Protein AF-A0A5J4KAX6-F1 (afdb_monomer)

Organism: NCBI:txid2045279

Sequence (254 aa):
MPETVTIKQMFLDPSRCIGCRSCVAACRECDTHRGESMIYIDYIERANTVASSPTVCMHCEDPLAPCAQVCPAQAILVSPDGVVHQADETRCIYCRNCGYACPFGVPKFDIRGHYMRKCNLCYDRTSQGKGPMCATVCPTQAIFYGTYEEWLAAGRGAQGAKPVNLFYFGSQRVRTRNYVVLTGDDEALDLLALLDEASLGLGQEAPAATASRNAADWVDARTAGIPERAAPAQPWMPREPAPAPVPASPAGPA

Solvent-accessible surface area (backbone atoms only — not comparable to full-atom values): 15019 Å² total; per-residue (Å²): 127,82,79,80,63,75,64,66,33,44,38,35,28,40,92,48,30,80,70,80,54,50,32,35,56,36,29,13,72,33,81,94,40,73,69,42,54,45,44,49,73,47,71,48,60,70,94,83,38,86,51,17,34,78,49,59,58,44,32,42,61,52,99,46,31,51,36,34,71,57,31,91,62,59,22,33,47,67,46,97,84,51,50,38,42,36,41,36,74,92,43,34,79,54,76,57,48,31,35,76,50,28,92,78,59,48,46,41,79,36,79,89,78,50,25,46,42,36,38,36,70,45,48,88,36,23,69,71,71,39,74,34,51,34,37,76,53,32,89,69,53,20,34,38,70,39,49,72,66,56,43,47,73,70,57,56,53,55,92,48,35,34,76,27,36,38,35,31,64,70,94,44,73,40,40,34,59,27,26,44,41,42,81,51,90,66,77,52,51,46,55,54,61,50,49,63,69,65,61,72,64,70,90,44,84,70,74,74,67,71,91,53,74,57,54,89,76,59,64,56,76,90,73,56,75,63,81,82,73,83,72,72,91,63,77,90,71,82,78,78,78,76,79,75,81,76,79,78,77,78,80,74,88,131

InterPro domains:
  IPR017896 4Fe-4S ferredoxin-type, iron-sulphur binding domain [PF12797] (10-27)
  IPR017896 4Fe-4S ferredoxin-type, iron-sulphur binding domain [PF13247] (53-146)
  IPR017896 4Fe-4S ferredoxin-type, iron-sulphur binding domain [PS51379] (8-38)
  IPR017896 4Fe-4S ferredoxin-type, iron-sulphur binding domain [PS51379] (48-81)
  IPR017896 4Fe-4S ferredoxin-type, iron-sulphur binding domain [PS51379] (83-112)
  IPR017900 4Fe-4S ferredoxin, iron-sulphur binding, conserved site [PS00198] (92-103)
  IPR050954 Electron transfer iron-sulfur cluster-binding protein [PTHR43177] (9-150)

Secondary structure (DSSP, 8-state):
--------EEEE-GGG-----HHHHHHHTSTTTTT--S-EEEE--TTT---EEEE----B-SSS-HHHHT-TT--EEE-TTS-EEEEPTTT-----HHHHH-TT---EEETTTTEEE---TTHHHHTTTPPPHHHHT-TT-SEEEE-HHHHHHTTTTGGGEEEEEEEEETTEEEEEEEEEEEESS-SSEEHHHHHHHTT-STTS-----GGGTTGGGPPPTTTS--------SSPPPPPPPPPPPPPPPPPPP-

Radius of gyration: 22.44 Å; Cα contacts (8 Å, |Δi|>4): 394; chains: 1; bounding box: 58×53×73 Å

pLDDT: mean 82.65, std 14.34, range [40.16, 97.81]

Nearest PDB structures (foldseek):
  1kqf-assembly1_B  TM=7.366E-01  e=5.836E-13  Escherichia coli
  2ivf-assembly1_B  TM=6.904E-01  e=4.159E-09  Aromatoleum aromaticum EbN1
  5ch7-assembly2_D  TM=7.100E-01  e=9.627E-08  Azospira oryzae PS
  1r27-assembly1_B  TM=8.322E-01  e=1.132E-06  Escherichia coli
  3egw-assembly1_B  TM=8.287E-01  e=1.280E-06  Escherichia coli K-12

Mean predicted aligned error: 12.75 Å

Foldseek 3Di:
DPPQQQQWAKEAEQVLDQQPCQLQVQQLVQPVNVNHGQKDKDQPPVVVDSTITIAADLLWVPPHQQLQVQQPQSQFDADPSSFTAFGNLVRFQLPCSSCVRHPSNRWDQPPPSSGIGHDRQSCVASSVVHHRRSQVRRPSNSIHTDHPVVCVVVVVPPQQWDWEQWEDPDPDIIGGRYTYIDRHDDNYHYPVVVCVVVPPPPVPPPPPDPVCPPVVVDDDPVGPPPPDDPDPPDDDDDDDPDPDPDPDDPDDDD

Structure (mmCIF, N/CA/C/O backbone):
data_AF-A0A5J4KAX6-F1
#
_entry.id   AF-A0A5J4KAX6-F1
#
loop_
_atom_site.group_PDB
_atom_site.id
_atom_site.type_symbol
_atom_site.label_atom_id
_atom_site.label_alt_id
_atom_site.label_comp_id
_atom_site.label_asym_id
_atom_site.label_entity_id
_atom_site.label_seq_id
_atom_site.pdbx_PDB_ins_code
_atom_site.Cartn_x
_atom_site.Cartn_y
_atom_site.Cartn_z
_atom_site.occupancy
_atom_site.B_iso_or_equiv
_atom_site.auth_seq_id
_atom_site.auth_comp_id
_atom_site.auth_asym_id
_atom_site.auth_atom_id
_atom_site.pdbx_PDB_model_num
ATOM 1 N N . MET A 1 1 ? -19.861 13.047 -22.860 1.00 40.16 1 MET A N 1
ATOM 2 C CA . MET A 1 1 ? -18.509 12.779 -22.325 1.00 40.16 1 MET A CA 1
ATOM 3 C C . MET A 1 1 ? -18.680 11.683 -21.293 1.00 40.16 1 MET A C 1
ATOM 5 O O . MET A 1 1 ? -19.579 11.856 -20.478 1.00 40.16 1 MET A O 1
ATOM 9 N N . PRO A 1 2 ? -17.974 10.545 -21.368 1.00 47.00 2 PRO A N 1
ATOM 10 C CA . PRO A 1 2 ? -18.102 9.535 -20.323 1.00 47.00 2 PRO A CA 1
ATOM 11 C C . PRO A 1 2 ? -17.673 10.165 -18.992 1.00 47.00 2 PRO A C 1
ATOM 13 O O . PRO A 1 2 ? -16.695 10.914 -18.967 1.00 47.00 2 PRO A O 1
ATOM 16 N N . GLU A 1 3 ? -18.442 9.932 -17.927 1.00 56.78 3 GLU A N 1
ATOM 17 C CA . GLU A 1 3 ? -18.074 10.355 -16.574 1.00 56.78 3 GLU A CA 1
ATOM 18 C C . GLU A 1 3 ? -16.644 9.896 -16.284 1.00 56.78 3 GLU A C 1
ATOM 20 O O . GLU A 1 3 ? -16.298 8.726 -16.459 1.00 56.78 3 GLU A O 1
ATOM 25 N N . THR A 1 4 ? -15.784 10.831 -15.891 1.00 61.47 4 THR A N 1
ATOM 26 C CA . THR A 1 4 ? -14.415 10.518 -15.493 1.00 61.47 4 THR A CA 1
ATOM 27 C C . THR A 1 4 ? -14.471 9.671 -14.229 1.00 61.47 4 THR A C 1
ATOM 29 O O . THR A 1 4 ? -14.814 10.176 -13.162 1.00 61.47 4 THR A O 1
ATOM 32 N N . VAL A 1 5 ? -14.149 8.382 -14.345 1.00 77.00 5 VAL A N 1
ATOM 33 C CA . VAL A 1 5 ? -14.077 7.468 -13.202 1.00 77.00 5 VAL A CA 1
ATOM 34 C C . VAL A 1 5 ? -12.964 7.939 -12.267 1.00 77.00 5 VAL A C 1
ATOM 36 O O . VAL A 1 5 ? -11.781 7.858 -12.595 1.00 77.00 5 VAL A O 1
ATOM 39 N N . THR A 1 6 ? -13.334 8.441 -11.091 1.00 86.19 6 THR A N 1
ATOM 40 C CA . THR A 1 6 ? -12.371 8.823 -10.056 1.00 86.19 6 THR A CA 1
ATOM 41 C C . THR A 1 6 ? -11.923 7.585 -9.285 1.00 86.19 6 THR A C 1
ATOM 43 O O . THR A 1 6 ? -12.723 6.934 -8.609 1.00 86.19 6 THR A O 1
ATOM 46 N N . ILE A 1 7 ? -10.629 7.265 -9.350 1.00 90.94 7 ILE A N 1
ATOM 47 C CA . ILE A 1 7 ? -10.040 6.212 -8.517 1.00 90.94 7 ILE A CA 1
ATOM 48 C C . ILE A 1 7 ? -10.057 6.671 -7.060 1.00 90.94 7 ILE A C 1
ATOM 50 O O . ILE A 1 7 ? -9.488 7.703 -6.715 1.00 90.94 7 ILE A O 1
ATOM 54 N N . LYS A 1 8 ? -10.680 5.880 -6.194 1.00 95.00 8 LYS A N 1
ATOM 55 C CA . LYS A 1 8 ? -10.823 6.171 -4.765 1.00 95.00 8 LYS A CA 1
ATOM 56 C C . LYS A 1 8 ? -9.576 5.771 -3.960 1.00 95.00 8 LYS A C 1
ATOM 58 O O . LYS A 1 8 ? -8.582 5.306 -4.531 1.00 95.00 8 LYS A O 1
ATOM 63 N N . GLN A 1 9 ? -9.608 5.963 -2.645 1.00 94.81 9 GLN A N 1
ATOM 64 C CA . GLN A 1 9 ? -8.512 5.634 -1.730 1.00 94.81 9 GLN A CA 1
ATOM 65 C C . GLN A 1 9 ? -8.809 4.355 -0.944 1.00 94.81 9 GLN A C 1
ATOM 67 O O . GLN A 1 9 ? -9.961 3.942 -0.797 1.00 94.81 9 GLN A O 1
ATOM 72 N N . MET A 1 10 ? -7.756 3.710 -0.438 1.00 96.12 10 MET A N 1
ATOM 73 C CA . MET A 1 10 ? -7.901 2.644 0.551 1.00 96.12 10 MET A CA 1
ATOM 74 C C . MET A 1 10 ? -7.705 3.182 1.963 1.00 96.12 10 MET A C 1
ATOM 76 O O . MET A 1 10 ? -6.795 3.969 2.204 1.00 96.12 10 MET A O 1
ATOM 80 N N . PHE A 1 11 ? -8.508 2.680 2.892 1.00 96.00 11 PHE A N 1
ATOM 81 C CA . PHE A 1 11 ? -8.406 2.915 4.325 1.00 96.00 11 PHE A CA 1
ATOM 82 C C . PHE A 1 11 ? -8.140 1.570 4.997 1.00 96.00 11 PHE A C 1
ATOM 84 O O . PHE A 1 11 ? -8.947 0.640 4.883 1.00 96.00 11 PHE A O 1
ATOM 91 N N . LEU A 1 12 ? -6.983 1.455 5.639 1.00 95.69 12 LEU A N 1
ATOM 92 C CA . LEU A 1 12 ? -6.514 0.249 6.309 1.00 95.69 12 LEU A CA 1
ATOM 93 C C . LEU A 1 12 ? -6.714 0.426 7.805 1.00 95.69 12 LEU A C 1
ATOM 95 O O . LEU A 1 12 ? -6.091 1.293 8.396 1.00 95.69 12 LEU A O 1
ATOM 99 N N . ASP A 1 13 ? -7.556 -0.394 8.410 1.00 93.56 13 ASP A N 1
ATOM 100 C CA . ASP A 1 13 ? -7.850 -0.372 9.837 1.00 93.56 13 ASP A CA 1
ATOM 101 C C . ASP A 1 13 ? -7.380 -1.682 10.487 1.00 93.56 13 ASP A C 1
ATOM 103 O O . ASP A 1 13 ? -8.102 -2.692 10.465 1.00 93.56 13 ASP A O 1
ATOM 107 N N . PRO A 1 14 ? -6.157 -1.701 11.049 1.00 91.19 14 PRO A N 1
ATOM 108 C CA . PRO A 1 14 ? -5.613 -2.878 11.715 1.00 91.19 14 PRO A CA 1
ATOM 109 C C . PRO A 1 14 ? -6.446 -3.322 12.923 1.00 91.19 14 PRO A C 1
ATOM 111 O O . PRO A 1 14 ? -6.496 -4.519 13.199 1.00 91.19 14 PRO A O 1
ATOM 114 N N . SER A 1 15 ? -7.161 -2.409 13.598 1.00 88.31 15 SER A N 1
ATOM 115 C CA . SER A 1 15 ? -7.986 -2.744 14.772 1.00 88.31 15 SER A CA 1
ATOM 116 C C . SER A 1 15 ? -9.143 -3.691 14.427 1.00 88.31 15 SER A C 1
ATOM 118 O O . SER A 1 15 ? -9.610 -4.461 15.265 1.00 88.31 15 SER A O 1
ATOM 120 N N . ARG A 1 16 ? -9.569 -3.696 13.157 1.00 90.88 16 ARG A N 1
ATOM 121 C CA . ARG A 1 16 ? -10.646 -4.551 12.635 1.00 90.88 16 ARG A CA 1
ATOM 122 C C . ARG A 1 16 ? -10.102 -5.790 11.921 1.00 90.88 16 ARG A C 1
ATOM 124 O O . ARG A 1 16 ? -10.878 -6.624 11.445 1.00 90.88 16 ARG A O 1
ATOM 131 N N . CYS A 1 17 ? -8.784 -5.931 11.783 1.00 93.88 17 CYS A N 1
ATOM 132 C CA . CYS A 1 17 ? -8.174 -7.022 11.033 1.00 93.88 17 CYS A CA 1
ATOM 133 C C . CYS A 1 17 ? -8.028 -8.288 11.884 1.00 93.88 17 CYS A C 1
ATOM 135 O O . CYS A 1 17 ? -7.238 -8.358 12.822 1.00 93.88 17 CYS A O 1
ATOM 137 N N . ILE A 1 18 ? -8.724 -9.345 11.467 1.00 94.44 18 ILE A N 1
ATOM 138 C CA . ILE A 1 18 ? -8.727 -10.651 12.146 1.00 94.44 18 ILE A CA 1
ATOM 139 C C . ILE A 1 18 ? -7.749 -11.669 11.541 1.00 94.44 18 ILE A C 1
ATOM 141 O O . ILE A 1 18 ? -7.827 -12.856 11.840 1.00 94.44 18 ILE A O 1
ATOM 145 N N . GLY A 1 19 ? -6.886 -11.255 10.608 1.00 95.12 19 GLY A N 1
ATOM 146 C CA . GLY A 1 19 ? -5.888 -12.153 10.018 1.00 95.12 19 GLY A CA 1
ATOM 147 C C . GL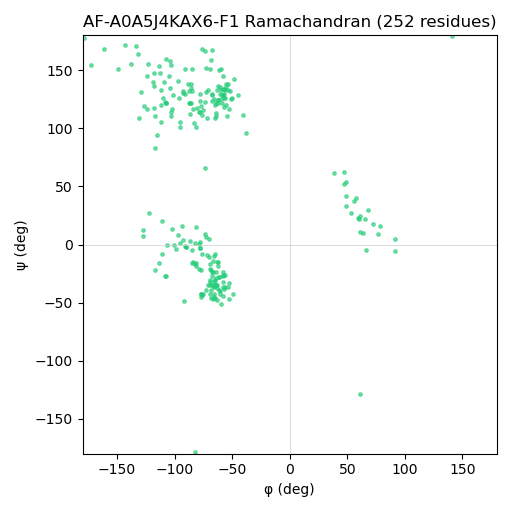Y A 1 19 ? -6.466 -13.312 9.192 1.00 95.12 19 GLY A C 1
ATOM 148 O O . GLY A 1 19 ? -5.779 -14.301 8.976 1.00 95.12 19 GLY A O 1
ATOM 149 N N . CYS A 1 20 ? -7.704 -13.207 8.688 1.00 96.50 20 CYS A N 1
ATOM 150 C CA . CYS A 1 20 ? -8.383 -14.282 7.939 1.00 96.50 20 CYS A CA 1
ATOM 151 C C . CYS A 1 20 ? -7.755 -14.617 6.572 1.00 96.50 20 CYS A C 1
ATOM 153 O O . CYS A 1 20 ? -8.077 -15.639 5.975 1.00 96.50 20 CYS A O 1
ATOM 155 N N . ARG A 1 21 ? -6.876 -13.748 6.052 1.00 97.31 21 ARG A N 1
ATOM 156 C CA . ARG A 1 21 ? -6.178 -13.889 4.757 1.00 97.31 21 ARG A CA 1
ATOM 157 C C . ARG A 1 21 ? -7.084 -13.944 3.516 1.00 97.31 21 ARG A C 1
ATOM 159 O O . ARG A 1 21 ? -6.560 -14.164 2.425 1.00 97.31 21 ARG A O 1
ATOM 166 N N . SER A 1 22 ? -8.384 -13.652 3.617 1.00 97.81 22 SER A N 1
ATOM 167 C CA . SER A 1 22 ? -9.272 -13.564 2.441 1.00 97.81 22 SER A CA 1
ATOM 168 C C . SER A 1 22 ? -8.765 -12.547 1.417 1.00 97.81 22 SER A C 1
ATOM 170 O O . SER A 1 22 ? -8.785 -12.808 0.219 1.00 97.81 22 SER A O 1
ATOM 172 N N . CYS A 1 23 ? -8.222 -11.419 1.881 1.00 97.50 23 CYS A N 1
ATOM 173 C CA . CYS A 1 23 ? -7.632 -10.402 1.015 1.00 97.50 23 CYS A CA 1
ATOM 174 C C . CYS A 1 23 ? -6.385 -10.893 0.258 1.00 97.50 23 CYS A C 1
ATOM 176 O O . CYS A 1 23 ? -6.192 -10.507 -0.891 1.00 97.50 23 CYS A O 1
ATOM 178 N N . VAL A 1 24 ? -5.574 -11.765 0.868 1.00 97.00 24 VAL A N 1
ATOM 179 C CA . VAL A 1 24 ? -4.403 -12.398 0.235 1.00 97.00 24 VAL A CA 1
ATOM 180 C C . VAL A 1 24 ? -4.859 -13.368 -0.848 1.00 97.00 24 VAL A C 1
ATOM 182 O O . VAL A 1 24 ? -4.342 -13.319 -1.959 1.00 97.00 24 VAL A O 1
ATOM 185 N N . ALA A 1 25 ? -5.853 -14.210 -0.547 1.00 96.62 25 ALA A N 1
ATOM 186 C CA . ALA A 1 25 ? -6.430 -15.125 -1.527 1.00 96.62 25 ALA A CA 1
ATOM 187 C C . ALA A 1 25 ? -7.011 -14.354 -2.722 1.00 96.62 25 ALA A C 1
ATOM 189 O O . ALA A 1 25 ? -6.606 -14.584 -3.853 1.00 96.62 25 ALA A O 1
ATOM 190 N N . ALA A 1 26 ? -7.858 -13.354 -2.476 1.00 96.44 26 ALA A N 1
ATOM 191 C CA . ALA A 1 26 ? -8.467 -12.570 -3.548 1.00 96.44 26 ALA A CA 1
ATOM 192 C C . ALA A 1 26 ? -7.455 -11.746 -4.358 1.00 96.44 26 ALA A C 1
ATOM 194 O O . ALA A 1 26 ? -7.666 -11.508 -5.542 1.00 96.44 26 ALA A O 1
ATOM 195 N N . CYS A 1 27 ? -6.350 -11.305 -3.749 1.00 95.62 27 CYS A N 1
ATOM 196 C CA . CYS A 1 27 ? -5.309 -10.578 -4.470 1.00 95.62 27 CYS A CA 1
ATOM 197 C C . CYS A 1 27 ? -4.615 -11.451 -5.523 1.00 95.62 27 CYS A C 1
ATOM 199 O O . CYS A 1 27 ? -4.317 -10.941 -6.600 1.00 95.62 27 CYS A O 1
ATOM 201 N N . ARG A 1 28 ? -4.412 -12.746 -5.241 1.00 94.12 28 ARG A N 1
ATOM 202 C CA . ARG A 1 28 ? -3.836 -13.716 -6.194 1.00 94.12 28 ARG A CA 1
ATOM 203 C C . ARG A 1 28 ? -4.721 -13.935 -7.414 1.00 94.12 28 ARG A C 1
ATOM 205 O O . ARG A 1 28 ? -4.204 -14.088 -8.514 1.00 94.12 28 ARG A O 1
ATOM 212 N N . GLU A 1 29 ? -6.033 -13.892 -7.204 1.00 92.00 29 GLU A N 1
ATOM 213 C CA . GLU A 1 29 ? -7.051 -14.044 -8.251 1.00 92.00 29 GLU A CA 1
ATOM 214 C C . GLU A 1 29 ? -7.260 -12.767 -9.084 1.00 92.00 29 GLU A C 1
ATOM 216 O O . GLU A 1 29 ? -8.103 -12.732 -9.978 1.00 92.00 29 GLU A O 1
ATOM 221 N N . CYS A 1 30 ? -6.524 -11.688 -8.797 1.00 87.00 30 CYS A N 1
ATOM 222 C CA . CYS A 1 30 ? -6.523 -10.513 -9.659 1.00 87.00 30 CYS A CA 1
ATOM 223 C C . CYS A 1 30 ? -5.741 -10.825 -10.940 1.00 87.00 30 CYS A C 1
ATOM 225 O O . CYS A 1 30 ? -4.602 -11.296 -10.876 1.00 87.00 30 CYS A O 1
ATOM 227 N N . ASP A 1 31 ? -6.318 -10.502 -12.097 1.00 81.94 31 ASP A N 1
ATOM 228 C CA . ASP A 1 31 ? -5.750 -10.840 -13.408 1.00 81.94 31 ASP A CA 1
ATOM 229 C C . ASP A 1 31 ? -4.331 -10.271 -13.596 1.00 81.94 31 ASP A C 1
ATOM 231 O O . ASP A 1 31 ? -3.431 -10.942 -14.100 1.00 81.94 31 ASP A O 1
ATOM 235 N N . THR A 1 32 ? -4.075 -9.071 -13.061 1.00 79.94 32 THR A N 1
ATOM 236 C CA . THR A 1 32 ? -2.757 -8.415 -13.100 1.00 79.94 32 THR A CA 1
ATOM 237 C C . THR A 1 32 ? -1.688 -9.059 -12.219 1.00 79.94 32 THR A C 1
ATOM 239 O O . THR A 1 32 ? -0.525 -8.664 -12.310 1.00 79.94 32 THR A O 1
ATOM 242 N N . HIS A 1 33 ? -2.052 -9.995 -11.338 1.00 82.94 33 HIS A N 1
ATOM 243 C CA . HIS A 1 33 ? -1.122 -10.633 -10.404 1.00 82.94 33 HIS A CA 1
ATOM 244 C C . HIS A 1 33 ? -0.893 -12.125 -10.677 1.00 82.94 33 HIS A C 1
ATOM 246 O O . HIS A 1 33 ? 0.086 -12.677 -10.177 1.00 82.94 33 HIS A O 1
ATOM 252 N N . ARG A 1 34 ? -1.758 -12.767 -11.478 1.00 81.75 34 ARG A N 1
ATOM 253 C CA . ARG A 1 34 ? -1.578 -14.128 -12.023 1.00 81.75 34 ARG A CA 1
ATOM 254 C C . ARG A 1 34 ? -1.135 -15.171 -10.985 1.00 81.75 34 ARG A C 1
ATOM 256 O O . ARG A 1 34 ? -0.153 -15.882 -11.186 1.00 81.75 34 ARG A O 1
ATOM 263 N N . GLY A 1 35 ? -1.861 -15.264 -9.871 1.00 87.50 35 GLY A N 1
ATOM 264 C CA . GLY A 1 35 ? -1.621 -16.258 -8.818 1.00 87.50 35 GLY A CA 1
ATOM 265 C C . GLY A 1 35 ? -0.679 -15.803 -7.700 1.00 87.50 35 GLY A C 1
ATOM 266 O O . GLY A 1 35 ? -0.539 -16.498 -6.693 1.00 87.50 35 GLY A O 1
ATOM 267 N N . GLU A 1 36 ? -0.081 -14.618 -7.817 1.00 88.88 36 GLU A N 1
ATOM 268 C CA . GLU A 1 36 ? 0.839 -14.069 -6.820 1.00 88.88 36 GLU A CA 1
ATOM 269 C C . GLU A 1 36 ? 0.156 -12.983 -5.985 1.00 88.88 36 GLU A C 1
ATOM 271 O O . GLU A 1 36 ? -0.555 -12.128 -6.499 1.00 88.88 36 GLU A O 1
ATOM 276 N N . SER A 1 37 ? 0.327 -13.005 -4.661 1.00 92.12 37 SER A N 1
ATOM 277 C CA . SER A 1 37 ? -0.305 -11.989 -3.807 1.00 92.12 37 SER A CA 1
ATOM 278 C C . SER A 1 37 ? 0.595 -10.771 -3.683 1.00 92.12 37 SER A C 1
ATOM 280 O O . SER A 1 37 ? 1.763 -10.901 -3.323 1.00 92.12 37 SER A O 1
ATOM 282 N N . MET A 1 38 ? 0.020 -9.586 -3.873 1.00 91.88 38 MET A N 1
ATOM 283 C CA . MET A 1 38 ? 0.704 -8.299 -3.691 1.00 91.88 38 MET A CA 1
ATOM 284 C C . MET A 1 38 ? 0.385 -7.611 -2.356 1.00 91.88 38 MET A C 1
ATOM 286 O O . MET A 1 38 ? 0.896 -6.526 -2.074 1.00 91.88 38 MET A O 1
ATOM 290 N N . ILE A 1 39 ? -0.467 -8.241 -1.550 1.00 93.88 39 ILE A N 1
ATOM 291 C CA . ILE A 1 39 ? -0.776 -7.914 -0.154 1.00 93.88 39 ILE A CA 1
ATOM 292 C C . ILE A 1 39 ? -0.255 -9.037 0.743 1.00 93.88 39 ILE A C 1
ATOM 294 O O . ILE A 1 39 ? -0.286 -10.214 0.365 1.00 93.88 39 ILE A O 1
ATOM 298 N N . TYR A 1 40 ? 0.169 -8.688 1.950 1.00 91.50 40 TYR A N 1
ATOM 299 C CA . TYR A 1 40 ? 0.477 -9.647 3.004 1.00 91.50 40 TYR A CA 1
ATOM 300 C C . TYR A 1 40 ? -0.178 -9.230 4.322 1.00 91.50 40 TYR A C 1
ATOM 302 O O . TYR A 1 40 ? -0.678 -8.116 4.456 1.00 91.50 40 TYR A O 1
ATOM 310 N N . ILE A 1 4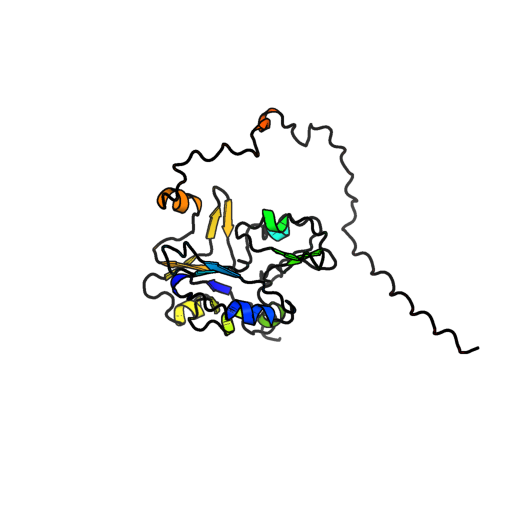1 ? -0.246 -10.173 5.260 1.00 94.50 41 ILE A N 1
ATOM 311 C CA . ILE A 1 41 ? -0.714 -9.921 6.622 1.00 94.50 41 ILE A CA 1
ATOM 312 C C . ILE A 1 41 ? 0.499 -10.000 7.531 1.00 94.50 41 ILE A C 1
ATOM 314 O O . ILE A 1 41 ? 1.150 -11.047 7.578 1.00 94.50 41 ILE A O 1
ATOM 318 N N . ASP A 1 42 ? 0.752 -8.922 8.256 1.00 92.19 42 ASP A N 1
ATOM 319 C CA . ASP A 1 42 ? 1.710 -8.897 9.345 1.00 92.19 42 ASP A CA 1
ATOM 320 C C . ASP A 1 42 ? 1.031 -9.358 10.630 1.00 92.19 42 ASP A C 1
ATOM 322 O O . ASP A 1 42 ? -0.099 -8.976 10.949 1.00 92.19 42 ASP A O 1
ATOM 326 N N . TYR A 1 43 ? 1.724 -10.229 11.353 1.00 89.94 43 TYR A N 1
ATOM 327 C CA . TYR A 1 43 ? 1.281 -10.813 12.607 1.00 89.94 43 TYR A CA 1
ATOM 328 C C . TYR A 1 43 ? 2.180 -10.249 13.707 1.00 89.94 43 TYR A C 1
ATOM 330 O O . TYR A 1 43 ? 3.346 -10.625 13.799 1.00 89.94 43 TYR A O 1
ATOM 338 N N . ILE A 1 44 ? 1.651 -9.330 14.513 1.00 85.12 44 ILE A N 1
ATOM 339 C CA . ILE A 1 44 ? 2.444 -8.554 15.472 1.00 85.12 44 ILE A CA 1
ATOM 340 C C . ILE A 1 44 ? 2.536 -9.344 16.777 1.00 85.12 44 ILE A C 1
ATOM 342 O O . ILE A 1 44 ? 1.507 -9.715 17.332 1.00 85.12 44 ILE A O 1
ATOM 346 N N . GLU A 1 45 ? 3.756 -9.648 17.229 1.00 77.69 45 GLU A N 1
ATOM 347 C CA . GLU A 1 45 ? 4.047 -10.319 18.508 1.00 77.69 45 GLU A CA 1
ATOM 348 C C . GLU A 1 45 ? 3.051 -11.428 18.887 1.00 77.69 45 GLU A C 1
ATOM 350 O O . GLU A 1 45 ? 2.360 -11.346 19.896 1.00 77.69 45 GLU A O 1
ATOM 355 N N . ARG A 1 46 ? 2.935 -12.487 18.079 1.00 77.81 46 ARG A N 1
ATOM 356 C CA . ARG A 1 46 ? 1.858 -13.486 18.254 1.00 77.81 46 ARG A CA 1
ATOM 357 C C . ARG A 1 46 ? 1.870 -14.266 19.562 1.00 77.81 46 ARG A C 1
ATOM 359 O O . ARG A 1 46 ? 0.868 -14.889 19.895 1.00 77.81 46 ARG A O 1
ATOM 366 N N . ALA A 1 47 ? 2.982 -14.229 20.286 1.00 79.31 47 ALA A N 1
ATOM 367 C CA . ALA A 1 47 ? 3.051 -14.741 21.646 1.00 79.31 47 ALA A CA 1
ATOM 368 C C . ALA A 1 47 ? 2.248 -13.874 22.638 1.00 79.31 47 ALA A C 1
ATOM 370 O O . ALA A 1 47 ? 1.707 -14.405 23.601 1.00 79.31 47 ALA A O 1
ATOM 371 N N . ASN A 1 48 ? 2.145 -12.567 22.375 1.00 80.19 48 ASN A N 1
ATOM 372 C CA . ASN A 1 48 ? 1.630 -11.557 23.301 1.00 80.19 48 ASN A CA 1
ATOM 373 C C . ASN A 1 48 ? 0.354 -10.868 22.796 1.00 80.19 48 ASN A C 1
ATOM 375 O O . ASN A 1 48 ? -0.403 -10.316 23.590 1.00 80.19 48 ASN A O 1
ATOM 379 N N . THR A 1 49 ? 0.098 -10.877 21.484 1.00 82.62 49 THR A N 1
ATOM 380 C CA . THR A 1 49 ? -1.041 -10.179 20.883 1.00 82.62 49 THR A CA 1
ATOM 381 C C . THR A 1 49 ? -1.729 -11.009 19.801 1.00 82.62 49 THR A C 1
ATOM 383 O O . THR A 1 49 ? -1.139 -11.859 19.130 1.00 82.62 49 THR A O 1
ATOM 386 N N . VAL A 1 50 ? -3.009 -10.711 19.581 1.00 84.00 50 VAL A N 1
ATOM 387 C CA . VAL A 1 50 ? -3.782 -11.225 18.441 1.00 84.00 50 VAL A CA 1
ATOM 388 C C . VAL A 1 50 ? -3.754 -10.273 17.240 1.00 84.00 50 VAL A C 1
ATOM 390 O O . VAL A 1 50 ? -4.405 -10.547 16.229 1.00 84.00 50 VAL A O 1
ATOM 393 N N . ALA A 1 51 ? -2.996 -9.174 17.328 1.00 88.25 51 ALA A N 1
ATOM 394 C CA . ALA A 1 51 ? -3.023 -8.090 16.360 1.00 88.25 51 ALA A CA 1
ATOM 395 C C . ALA A 1 51 ? -2.462 -8.529 15.002 1.00 88.25 51 ALA A C 1
ATOM 397 O O . ALA A 1 51 ? -1.371 -9.102 14.876 1.00 88.25 51 ALA A O 1
ATOM 398 N N . SER A 1 52 ? -3.242 -8.270 13.957 1.00 92.56 52 SER A N 1
ATOM 399 C CA . SER A 1 52 ? -2.852 -8.462 12.560 1.00 92.56 52 SER A CA 1
ATOM 400 C C . SER A 1 52 ? -3.022 -7.165 11.807 1.00 92.56 52 SER A C 1
ATOM 402 O O . SER A 1 52 ? -3.996 -6.459 12.029 1.00 92.56 52 SER A O 1
ATOM 404 N N . SER A 1 53 ? -2.143 -6.900 10.851 1.00 93.19 53 SER A N 1
ATOM 405 C CA . SER A 1 53 ? -2.264 -5.736 9.982 1.00 93.19 53 SER A CA 1
ATOM 406 C C . SER A 1 53 ? -2.143 -6.155 8.519 1.00 93.19 53 SER A C 1
ATOM 408 O O . SER A 1 53 ? -1.243 -6.927 8.183 1.00 93.19 53 SER A O 1
ATOM 410 N N . PRO A 1 54 ? -3.056 -5.727 7.632 1.00 95.06 54 PRO A N 1
ATOM 411 C CA . PRO A 1 54 ? -2.871 -5.901 6.204 1.00 95.06 54 PRO A CA 1
ATOM 412 C C . PRO A 1 54 ? -1.886 -4.860 5.667 1.00 95.06 54 PRO A C 1
ATOM 414 O O . PRO A 1 54 ? -2.143 -3.661 5.747 1.00 95.06 54 PRO A O 1
ATOM 417 N N . THR A 1 55 ? -0.818 -5.317 5.020 1.00 93.88 55 THR A N 1
ATOM 418 C CA . THR A 1 55 ? 0.192 -4.431 4.434 1.00 93.88 55 THR A CA 1
ATOM 419 C C . THR A 1 55 ? 0.095 -4.422 2.916 1.00 93.88 55 THR A C 1
ATOM 421 O O . THR A 1 55 ? 0.190 -5.454 2.243 1.00 93.88 55 THR A O 1
ATOM 424 N N . VAL A 1 56 ? -0.114 -3.224 2.369 1.00 95.50 56 VAL A N 1
ATOM 425 C CA . VAL A 1 56 ? -0.287 -2.942 0.937 1.00 95.50 56 VAL A CA 1
ATOM 426 C C . VAL A 1 56 ? 0.570 -1.752 0.514 1.00 95.50 56 VAL A C 1
ATOM 428 O O . VAL A 1 56 ? 1.129 -1.041 1.342 1.00 95.50 56 VAL A O 1
ATOM 431 N N . CYS A 1 57 ? 0.661 -1.499 -0.796 1.00 96.44 57 CYS A N 1
ATOM 432 C CA . CYS A 1 57 ? 1.263 -0.260 -1.287 1.00 96.44 57 CYS A CA 1
ATOM 433 C C . CYS A 1 57 ? 0.434 0.942 -0.823 1.00 96.44 57 CYS A C 1
ATOM 435 O O . CYS A 1 57 ? -0.783 0.961 -0.993 1.00 96.44 57 CYS A O 1
ATOM 437 N N . MET A 1 58 ? 1.107 1.961 -0.291 1.00 96.50 58 MET A N 1
ATOM 438 C CA . MET A 1 58 ? 0.456 3.193 0.161 1.00 96.50 58 MET A CA 1
ATOM 439 C C . MET A 1 58 ? 0.236 4.222 -0.960 1.00 96.50 58 MET A C 1
ATOM 441 O O . MET A 1 58 ? -0.389 5.252 -0.730 1.00 96.50 58 MET A O 1
ATOM 445 N N . HIS A 1 59 ? 0.733 3.937 -2.174 1.00 96.19 59 HIS A N 1
ATOM 446 C CA . HIS A 1 59 ? 0.641 4.804 -3.356 1.00 96.19 59 HIS A CA 1
ATOM 447 C C . HIS A 1 59 ? 1.034 6.262 -3.037 1.00 96.19 59 HIS A C 1
ATOM 449 O O . HIS A 1 59 ? 0.214 7.170 -3.091 1.00 96.19 59 HIS A O 1
ATOM 455 N N . CYS A 1 60 ? 2.293 6.450 -2.624 1.00 94.81 60 CYS A N 1
ATOM 456 C CA . CYS A 1 60 ? 2.819 7.711 -2.089 1.00 94.81 60 CYS A CA 1
ATOM 457 C C . CYS A 1 60 ? 2.765 8.897 -3.071 1.00 94.81 60 CYS A C 1
ATOM 459 O O . CYS A 1 60 ? 2.935 8.701 -4.274 1.00 94.81 60 CYS A O 1
ATOM 461 N N . GLU A 1 61 ? 2.626 10.114 -2.530 1.00 88.31 61 GLU A N 1
ATOM 462 C CA . GLU A 1 61 ? 2.406 11.362 -3.280 1.00 88.31 61 GLU A CA 1
ATOM 463 C C . GLU A 1 61 ? 3.625 12.319 -3.339 1.00 88.31 61 GLU A C 1
ATOM 465 O O . GLU A 1 61 ? 3.726 13.069 -4.304 1.00 88.31 61 GLU A O 1
ATOM 470 N N . ASP A 1 62 ? 4.557 12.326 -2.368 1.00 61.50 62 ASP A N 1
ATOM 471 C CA . ASP A 1 62 ? 5.570 13.409 -2.218 1.00 61.50 62 ASP A CA 1
ATOM 472 C C . ASP A 1 62 ? 7.034 12.936 -2.379 1.00 61.50 62 ASP A C 1
ATOM 474 O O . ASP A 1 62 ? 7.390 11.919 -1.777 1.00 61.50 62 ASP A O 1
ATOM 478 N N . PRO A 1 63 ? 7.928 13.651 -3.107 1.00 59.12 63 PRO A N 1
ATOM 479 C CA . PRO A 1 63 ? 7.694 14.502 -4.291 1.00 59.12 63 PRO A CA 1
ATOM 480 C C . PRO A 1 63 ? 7.521 13.686 -5.597 1.00 59.12 63 PRO A C 1
ATOM 482 O O . PRO A 1 63 ? 7.414 14.217 -6.696 1.00 59.12 63 PRO A O 1
ATOM 485 N N . LEU A 1 64 ? 7.558 12.366 -5.469 1.00 68.38 64 LEU A N 1
ATOM 486 C CA . LEU A 1 64 ? 7.088 11.296 -6.346 1.00 68.38 64 LEU A CA 1
ATOM 487 C C . LEU A 1 64 ? 7.288 10.033 -5.488 1.00 68.38 64 LEU A C 1
ATOM 489 O O . LEU A 1 64 ? 8.161 10.020 -4.621 1.00 68.38 64 LEU A O 1
ATOM 493 N N . ALA A 1 65 ? 6.545 8.952 -5.712 1.00 87.38 65 ALA A N 1
ATOM 494 C CA . ALA A 1 65 ? 6.707 7.743 -4.901 1.00 87.38 65 ALA A CA 1
ATOM 495 C C . ALA A 1 65 ? 8.189 7.289 -4.818 1.00 87.38 65 ALA A C 1
ATOM 497 O O . ALA A 1 65 ? 8.783 7.056 -5.874 1.00 87.38 65 ALA A O 1
ATOM 498 N N . PRO A 1 66 ? 8.790 7.097 -3.619 1.00 91.88 66 PRO A N 1
ATOM 499 C CA . PRO A 1 66 ? 10.229 6.811 -3.483 1.00 91.88 66 PRO A CA 1
ATOM 500 C C . PRO A 1 66 ? 10.706 5.624 -4.331 1.00 91.88 66 PRO A C 1
ATOM 502 O O . PRO A 1 66 ? 11.771 5.643 -4.945 1.00 91.88 66 PRO A O 1
ATOM 505 N N . CYS A 1 67 ? 9.854 4.600 -4.444 1.00 94.75 67 CYS A N 1
ATOM 506 C CA . CYS A 1 67 ? 10.089 3.435 -5.292 1.00 94.75 67 CYS A CA 1
ATOM 507 C C . CYS A 1 67 ? 10.177 3.761 -6.796 1.00 94.75 67 CYS A C 1
ATOM 509 O O . CYS A 1 67 ? 10.955 3.121 -7.502 1.00 94.75 67 CYS A O 1
ATOM 511 N N . ALA A 1 68 ? 9.404 4.736 -7.278 1.00 94.06 68 ALA A N 1
ATOM 512 C CA . ALA A 1 68 ? 9.452 5.215 -8.655 1.00 94.06 68 ALA A CA 1
ATOM 513 C C . ALA A 1 68 ? 10.679 6.105 -8.887 1.00 94.06 68 ALA A C 1
ATOM 515 O O . ALA A 1 68 ? 11.385 5.918 -9.875 1.00 94.06 68 ALA A O 1
ATOM 516 N N . GLN A 1 69 ? 10.981 7.007 -7.947 1.00 92.81 69 GLN A N 1
ATOM 517 C CA . GLN A 1 69 ? 12.120 7.928 -8.050 1.00 92.81 69 GLN A CA 1
ATOM 518 C C . GLN A 1 69 ? 13.461 7.207 -8.154 1.00 92.81 69 GLN A C 1
ATOM 520 O O . GLN A 1 69 ? 14.308 7.569 -8.963 1.00 92.81 69 GLN A O 1
ATOM 525 N N . VAL A 1 70 ? 13.652 6.158 -7.353 1.00 94.38 70 VAL A N 1
ATOM 526 C CA . VAL A 1 70 ? 14.919 5.422 -7.315 1.00 94.38 70 VAL A CA 1
ATOM 527 C C . VAL A 1 70 ? 15.087 4.450 -8.493 1.00 94.38 70 VAL A C 1
ATOM 529 O O . VAL A 1 70 ? 16.098 3.751 -8.575 1.00 94.38 70 VAL A O 1
ATOM 532 N N . CYS A 1 71 ? 14.089 4.320 -9.376 1.00 95.31 71 CYS A N 1
ATOM 533 C CA . CYS A 1 71 ? 14.111 3.351 -10.467 1.00 95.31 71 CYS A CA 1
ATOM 534 C C . CYS A 1 71 ? 14.892 3.901 -11.677 1.00 95.31 71 CYS A C 1
ATOM 536 O O . CYS A 1 71 ? 14.336 4.688 -12.445 1.00 95.31 71 CYS A O 1
ATOM 538 N N . PRO A 1 72 ? 16.133 3.441 -11.944 1.00 95.69 72 PRO A N 1
ATOM 539 C CA . PRO A 1 72 ? 16.938 3.979 -13.045 1.00 95.69 72 PRO A CA 1
ATOM 540 C C . PRO A 1 72 ? 16.372 3.633 -14.430 1.00 95.69 72 PRO A C 1
ATOM 542 O O . PRO A 1 72 ? 16.655 4.317 -15.405 1.00 95.69 72 PRO A O 1
ATOM 545 N N . ALA A 1 73 ? 15.561 2.575 -14.525 1.00 96.00 73 ALA A N 1
ATOM 546 C CA . ALA A 1 73 ? 14.921 2.144 -15.767 1.00 96.00 73 ALA A CA 1
ATOM 547 C C . ALA A 1 73 ? 13.535 2.780 -15.994 1.00 96.00 73 ALA A C 1
ATOM 549 O O . ALA A 1 73 ? 12.885 2.502 -17.007 1.00 96.00 73 ALA A O 1
ATOM 550 N N . GLN A 1 74 ? 13.062 3.594 -15.037 1.00 94.50 74 GLN A N 1
ATOM 551 C CA . GLN A 1 74 ? 11.708 4.162 -15.013 1.00 94.50 74 GLN A CA 1
ATOM 552 C C . GLN A 1 74 ? 10.628 3.090 -15.260 1.00 94.50 74 GLN A C 1
ATOM 554 O O . GLN A 1 74 ? 9.687 3.284 -16.024 1.00 94.50 74 GLN A O 1
ATOM 559 N N . ALA A 1 75 ? 10.804 1.915 -14.647 1.00 96.12 75 ALA A N 1
ATOM 560 C CA . ALA A 1 75 ? 9.887 0.787 -14.791 1.00 96.12 75 ALA A CA 1
ATOM 561 C C . ALA A 1 75 ? 8.630 0.937 -13.919 1.00 96.12 75 ALA A C 1
ATOM 563 O O . ALA A 1 75 ? 7.627 0.290 -14.181 1.00 96.12 75 ALA A O 1
ATOM 564 N N . ILE A 1 76 ? 8.676 1.766 -12.872 1.00 94.88 76 ILE A N 1
ATOM 565 C CA . ILE A 1 76 ? 7.536 2.051 -11.994 1.00 94.88 76 ILE A CA 1
ATOM 566 C C . ILE A 1 76 ? 6.987 3.424 -12.377 1.00 94.88 76 ILE A C 1
ATOM 568 O O . ILE A 1 76 ? 7.667 4.431 -12.184 1.00 94.88 76 ILE A O 1
ATOM 572 N N . LEU A 1 77 ? 5.763 3.456 -12.903 1.00 92.06 77 LEU A N 1
ATOM 573 C CA . LEU A 1 77 ? 5.087 4.681 -13.336 1.00 92.06 77 LEU A CA 1
ATOM 574 C C . LEU A 1 77 ? 4.026 5.122 -12.324 1.00 92.06 77 LEU A C 1
ATOM 576 O O . LEU A 1 77 ? 3.467 4.302 -11.594 1.00 92.06 77 LEU A O 1
ATOM 580 N N . VAL A 1 78 ? 3.733 6.421 -12.302 1.00 92.69 78 VAL A N 1
ATOM 581 C CA . VAL A 1 78 ? 2.623 7.003 -11.538 1.00 92.69 78 VAL A CA 1
ATOM 582 C C . VAL A 1 78 ? 1.594 7.520 -12.538 1.00 92.69 78 VAL A C 1
ATOM 584 O O . VAL A 1 78 ? 1.928 8.354 -13.378 1.00 92.69 78 VAL A O 1
ATOM 587 N N . SER A 1 79 ? 0.370 6.996 -12.487 1.00 90.81 79 SER A N 1
ATOM 588 C CA . SER A 1 79 ? -0.724 7.465 -13.346 1.00 90.81 79 SER A CA 1
ATOM 589 C C . SER A 1 79 ? -1.174 8.886 -12.972 1.00 90.81 79 SER A C 1
ATOM 591 O O . SER A 1 79 ? -0.991 9.298 -11.825 1.00 90.81 79 SER A O 1
ATOM 593 N N . PRO A 1 80 ? -1.840 9.622 -13.889 1.00 89.12 80 PRO A N 1
ATOM 594 C CA . PRO A 1 80 ? -2.411 10.945 -13.600 1.00 89.12 80 PRO A CA 1
ATOM 595 C C . PRO A 1 80 ? -3.422 10.954 -12.446 1.00 89.12 80 PRO A C 1
ATOM 597 O O . PRO A 1 80 ? -3.589 11.960 -11.767 1.00 89.12 80 PRO A O 1
ATOM 600 N N . ASP A 1 81 ? -4.084 9.823 -12.207 1.00 89.31 81 ASP A N 1
ATOM 601 C CA . ASP A 1 81 ? -4.995 9.616 -11.081 1.00 89.31 81 ASP A CA 1
ATOM 602 C C . ASP A 1 81 ? -4.276 9.359 -9.744 1.00 89.31 81 ASP A C 1
ATOM 604 O O . ASP A 1 81 ? -4.948 9.244 -8.721 1.00 89.31 81 ASP A O 1
ATOM 608 N N . GLY A 1 82 ? -2.940 9.293 -9.726 1.00 90.00 82 GLY A N 1
ATOM 609 C CA . GLY A 1 82 ? -2.102 9.086 -8.543 1.00 90.00 82 GLY A CA 1
ATOM 610 C C . GLY A 1 82 ? -1.766 7.622 -8.234 1.00 90.00 82 GLY A C 1
ATOM 611 O O . GLY A 1 82 ? -1.131 7.343 -7.215 1.00 90.00 82 GLY A O 1
ATOM 612 N N . VAL A 1 83 ? -2.159 6.659 -9.075 1.00 93.88 83 VAL A N 1
ATOM 613 C CA . VAL A 1 83 ? -1.807 5.250 -8.849 1.00 93.88 83 VAL A CA 1
ATOM 614 C C . VAL A 1 83 ? -0.345 4.986 -9.203 1.00 93.88 83 VAL A C 1
ATOM 616 O O . VAL A 1 83 ? 0.064 5.051 -10.358 1.00 93.88 83 VAL A O 1
ATOM 619 N N . VAL A 1 84 ? 0.448 4.621 -8.194 1.00 95.69 84 VAL A N 1
ATOM 620 C CA . VAL A 1 84 ? 1.805 4.079 -8.381 1.00 95.69 84 VAL A CA 1
ATOM 621 C C . VAL A 1 84 ? 1.730 2.620 -8.848 1.00 95.69 84 VAL A C 1
ATOM 623 O O . VAL A 1 84 ? 1.377 1.738 -8.060 1.00 95.69 84 VAL A O 1
ATOM 626 N N . HIS A 1 85 ? 2.110 2.332 -10.088 1.00 93.62 85 HIS A N 1
ATOM 627 C CA . HIS A 1 85 ? 2.030 0.998 -10.700 1.00 93.62 85 HIS A CA 1
ATOM 628 C C . HIS A 1 85 ? 3.078 0.020 -10.185 1.00 93.62 85 HIS A C 1
ATOM 630 O O . HIS A 1 85 ? 4.029 0.409 -9.513 1.00 93.62 85 HIS A O 1
ATOM 636 N N . GLN A 1 86 ? 2.904 -1.267 -10.475 1.00 91.94 86 GLN A N 1
ATOM 637 C CA . GLN A 1 86 ? 3.992 -2.242 -10.351 1.00 91.94 86 GLN A CA 1
ATOM 638 C C . GLN A 1 86 ? 5.097 -1.973 -11.384 1.00 91.94 86 GLN A C 1
ATOM 640 O O . GLN A 1 86 ? 4.904 -1.159 -12.286 1.00 91.94 86 GLN A O 1
ATOM 645 N N . ALA A 1 87 ? 6.262 -2.613 -11.239 1.00 94.06 87 ALA A N 1
ATOM 646 C CA . ALA A 1 87 ? 7.310 -2.444 -12.238 1.00 94.06 87 ALA A CA 1
ATOM 647 C C . ALA A 1 87 ? 6.910 -3.145 -13.541 1.00 94.06 87 ALA A C 1
ATOM 649 O O . ALA A 1 87 ? 6.488 -4.299 -13.519 1.00 94.06 87 ALA A O 1
ATOM 650 N N . ASP A 1 88 ? 7.074 -2.446 -14.657 1.00 92.38 88 ASP A N 1
ATOM 651 C CA . ASP A 1 88 ? 6.925 -2.996 -15.997 1.00 92.38 88 ASP A CA 1
ATOM 652 C C . ASP A 1 88 ? 7.970 -4.097 -16.229 1.00 92.38 88 ASP A C 1
ATOM 654 O O . ASP A 1 88 ? 9.178 -3.858 -16.114 1.00 92.38 88 ASP A O 1
ATOM 658 N N . GLU A 1 89 ? 7.495 -5.300 -16.550 1.00 90.62 89 GLU A N 1
ATOM 659 C CA . GLU A 1 89 ? 8.310 -6.499 -16.776 1.00 90.62 89 GLU A CA 1
ATOM 660 C C . GLU A 1 89 ? 9.339 -6.310 -17.900 1.00 90.62 89 GLU A C 1
ATOM 662 O O . GLU A 1 89 ? 10.443 -6.838 -17.822 1.00 90.62 89 GLU A O 1
ATOM 667 N N . THR A 1 90 ? 9.019 -5.506 -18.916 1.00 92.12 90 THR A N 1
ATOM 668 C CA . THR A 1 90 ? 9.884 -5.264 -20.082 1.00 92.12 90 THR A CA 1
ATOM 669 C C . THR A 1 90 ? 10.979 -4.230 -19.815 1.00 92.12 90 THR A C 1
ATOM 671 O O . THR A 1 90 ? 11.972 -4.168 -20.541 1.00 92.12 90 THR A O 1
ATOM 674 N N . ARG A 1 91 ? 10.815 -3.411 -18.768 1.00 94.44 91 ARG A N 1
ATOM 675 C CA . ARG A 1 91 ? 11.752 -2.336 -18.397 1.00 94.44 91 ARG A CA 1
ATOM 676 C C . ARG A 1 91 ? 12.545 -2.651 -17.140 1.00 94.44 91 ARG A C 1
ATOM 678 O O . ARG A 1 91 ? 13.619 -2.088 -16.930 1.00 94.44 91 ARG A O 1
ATOM 685 N N . CYS A 1 92 ? 12.002 -3.477 -16.251 1.00 96.06 92 CYS A N 1
ATOM 686 C CA . CYS A 1 92 ? 12.615 -3.747 -14.964 1.00 96.06 92 CYS A CA 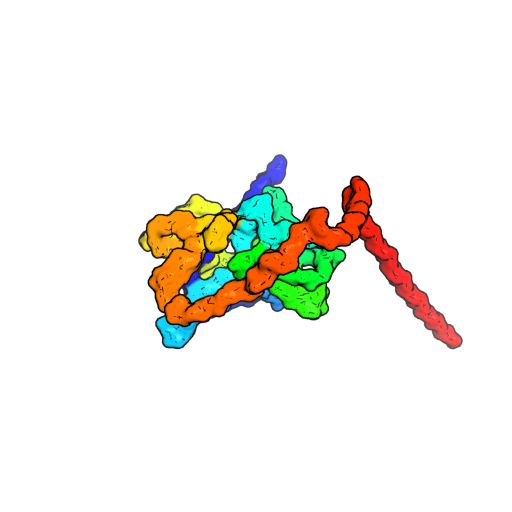1
ATOM 687 C C . CYS A 1 92 ? 13.954 -4.475 -15.140 1.00 96.06 92 CYS A C 1
ATOM 689 O O . CYS A 1 92 ? 14.011 -5.590 -15.635 1.00 96.06 92 CYS A O 1
ATOM 691 N N . ILE A 1 93 ? 15.035 -3.866 -14.652 1.00 95.38 93 ILE A N 1
ATOM 692 C CA . ILE A 1 93 ? 16.383 -4.463 -14.661 1.00 95.38 93 ILE A CA 1
ATOM 693 C C . ILE A 1 93 ? 16.723 -5.212 -13.361 1.00 95.38 93 ILE A C 1
ATOM 695 O O . ILE A 1 93 ? 17.891 -5.419 -13.048 1.00 95.38 93 ILE A O 1
ATOM 699 N N . TYR A 1 94 ? 15.717 -5.526 -12.539 1.00 95.19 94 TYR A N 1
ATOM 700 C CA . TYR A 1 94 ? 15.863 -6.269 -11.279 1.00 95.19 94 TYR A CA 1
ATOM 701 C C . TYR A 1 94 ? 16.899 -5.717 -10.270 1.00 95.19 94 TYR A C 1
ATOM 703 O O . TYR A 1 94 ? 17.428 -6.450 -9.438 1.00 95.19 94 TYR A O 1
ATOM 711 N N . CYS A 1 95 ? 17.173 -4.407 -10.292 1.00 94.50 95 CYS A N 1
ATOM 712 C CA . CYS A 1 95 ? 18.197 -3.772 -9.443 1.00 94.50 95 CYS A CA 1
ATOM 713 C C . CYS A 1 95 ? 17.844 -3.670 -7.948 1.00 94.50 95 CYS A C 1
ATOM 715 O O . CYS A 1 95 ? 18.695 -3.306 -7.147 1.00 94.50 95 CYS A O 1
ATOM 717 N N . ARG A 1 96 ? 16.598 -3.973 -7.555 1.00 94.19 96 ARG A N 1
ATOM 718 C CA . ARG A 1 96 ? 16.104 -3.995 -6.158 1.00 94.19 96 ARG A CA 1
ATOM 719 C C . ARG A 1 96 ? 16.046 -2.658 -5.415 1.00 94.19 96 ARG A C 1
ATOM 721 O O . ARG A 1 96 ? 15.448 -2.617 -4.343 1.00 94.19 96 ARG A O 1
ATOM 728 N N . ASN A 1 97 ? 16.527 -1.562 -6.001 1.00 94.94 97 ASN A N 1
ATOM 729 C CA . ASN A 1 97 ? 16.498 -0.226 -5.391 1.00 94.94 97 ASN A CA 1
ATOM 730 C C . ASN A 1 97 ? 15.122 0.169 -4.839 1.00 94.94 97 ASN A C 1
ATOM 732 O O . ASN A 1 97 ? 15.022 0.693 -3.736 1.00 94.94 97 ASN A O 1
ATOM 736 N N . CYS A 1 98 ? 14.046 -0.124 -5.575 1.00 95.12 98 CYS A N 1
ATOM 737 C CA . CYS A 1 98 ? 12.692 0.211 -5.138 1.00 95.12 98 CYS A CA 1
ATOM 738 C C . CYS A 1 98 ? 12.257 -0.521 -3.856 1.00 95.12 98 CYS A C 1
ATOM 740 O O . CYS A 1 98 ? 11.458 0.031 -3.105 1.00 95.12 98 CYS A O 1
ATOM 742 N N . GLY A 1 99 ? 12.785 -1.722 -3.590 1.00 93.94 99 GLY A N 1
ATOM 743 C CA . GLY A 1 99 ? 12.557 -2.443 -2.338 1.00 93.94 99 GLY A CA 1
ATOM 744 C C . GLY A 1 99 ? 13.241 -1.759 -1.157 1.00 93.94 99 GLY A C 1
ATOM 745 O O . GLY A 1 99 ? 12.609 -1.581 -0.124 1.00 93.94 99 GLY A O 1
ATOM 746 N N . TYR A 1 100 ? 14.483 -1.301 -1.342 1.00 91.88 100 TYR A N 1
ATOM 747 C CA . TYR A 1 100 ? 15.233 -0.572 -0.312 1.00 91.88 100 TYR A CA 1
ATOM 748 C C . TYR A 1 100 ? 14.692 0.836 -0.053 1.00 91.88 100 TYR A C 1
ATOM 750 O O . TYR A 1 100 ? 14.709 1.301 1.078 1.00 91.88 100 TYR A O 1
ATOM 758 N N . ALA A 1 101 ? 14.195 1.511 -1.090 1.00 92.50 101 ALA A N 1
ATOM 759 C CA . ALA A 1 101 ? 13.659 2.863 -0.967 1.00 92.50 101 ALA A CA 1
ATOM 760 C C . ALA A 1 101 ? 12.217 2.910 -0.443 1.00 92.50 101 ALA A C 1
ATOM 762 O O . ALA A 1 101 ? 11.736 3.984 -0.095 1.00 92.50 101 ALA A O 1
ATOM 763 N N . CYS A 1 102 ? 11.477 1.796 -0.452 1.00 94.06 102 CYS A N 1
ATOM 764 C CA . CYS A 1 102 ? 10.100 1.801 0.025 1.00 94.06 102 CYS A CA 1
ATOM 765 C C . CYS A 1 102 ? 10.080 1.757 1.558 1.00 94.06 102 CYS A C 1
ATOM 767 O O . CYS A 1 102 ? 10.400 0.710 2.121 1.00 94.06 102 CYS A O 1
ATOM 769 N N . PRO A 1 103 ? 9.608 2.816 2.239 1.00 91.12 103 PRO A N 1
ATOM 770 C CA . PRO A 1 103 ? 9.615 2.845 3.700 1.00 91.12 103 PRO A CA 1
ATOM 771 C C . PRO A 1 103 ? 8.613 1.851 4.315 1.00 91.12 103 PRO A C 1
ATOM 773 O O . PRO A 1 103 ? 8.726 1.481 5.474 1.00 91.12 103 PRO A O 1
ATOM 776 N N . PHE A 1 104 ? 7.663 1.361 3.512 1.00 92.12 104 PHE A N 1
ATOM 777 C CA . PHE A 1 104 ? 6.668 0.360 3.903 1.00 92.12 104 PHE A CA 1
ATOM 778 C C . PHE A 1 104 ? 7.073 -1.083 3.533 1.00 92.12 104 PHE A C 1
ATOM 780 O O . PHE A 1 104 ? 6.280 -2.006 3.697 1.00 92.12 104 PHE A O 1
ATOM 787 N N . GLY A 1 105 ? 8.253 -1.302 2.934 1.00 91.00 105 GLY A N 1
ATOM 788 C CA . GLY A 1 105 ? 8.745 -2.650 2.593 1.00 91.00 105 GLY A CA 1
ATOM 789 C C . GLY A 1 105 ? 7.869 -3.445 1.605 1.00 91.00 105 GLY A C 1
ATOM 790 O O . GLY A 1 105 ? 7.872 -4.683 1.600 1.00 91.00 105 GLY A O 1
ATOM 791 N N . VAL A 1 106 ? 7.075 -2.751 0.783 1.00 94.50 106 VAL A N 1
ATOM 792 C CA . VAL A 1 106 ? 6.046 -3.373 -0.068 1.00 94.50 106 VAL A CA 1
ATOM 793 C C . VAL A 1 106 ? 6.611 -4.059 -1.318 1.00 94.50 106 VAL A C 1
ATOM 795 O O . VAL A 1 106 ? 6.164 -5.173 -1.594 1.00 94.50 106 VAL A O 1
ATOM 798 N N . PRO A 1 107 ? 7.545 -3.467 -2.096 1.00 94.12 107 PRO A N 1
ATOM 799 C CA . PRO A 1 107 ? 8.072 -4.116 -3.292 1.00 94.12 107 PRO A CA 1
ATOM 800 C C . PRO A 1 107 ? 8.765 -5.435 -2.966 1.00 94.12 107 PRO A C 1
ATOM 802 O O . PRO A 1 107 ? 9.626 -5.498 -2.090 1.00 94.12 107 PRO A O 1
ATOM 805 N N . LYS A 1 108 ? 8.392 -6.486 -3.691 1.00 89.19 108 LYS A N 1
ATOM 806 C CA . LYS A 1 108 ? 8.938 -7.834 -3.555 1.00 89.19 108 LYS A CA 1
ATOM 807 C C . LYS A 1 108 ? 9.715 -8.232 -4.803 1.00 89.19 108 LYS A C 1
ATOM 809 O O . LYS A 1 108 ? 9.468 -7.744 -5.908 1.00 89.19 108 LYS A O 1
ATOM 814 N N . PHE A 1 109 ? 10.659 -9.136 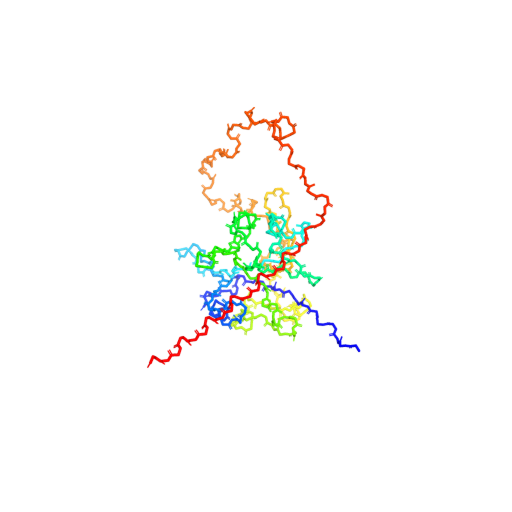-4.590 1.00 89.38 109 PHE A N 1
ATOM 815 C CA . PHE A 1 109 ? 11.504 -9.706 -5.625 1.00 89.38 109 PHE A CA 1
ATOM 816 C C . PHE A 1 109 ? 10.790 -10.906 -6.247 1.00 89.38 109 PHE A C 1
ATOM 818 O O . PHE A 1 109 ? 10.612 -11.919 -5.570 1.00 89.38 109 PHE A O 1
ATOM 825 N N . ASP A 1 110 ? 10.386 -10.815 -7.515 1.00 86.31 110 ASP A N 1
ATOM 826 C CA . ASP A 1 110 ? 10.036 -12.020 -8.257 1.00 86.31 110 ASP A CA 1
ATOM 827 C C . ASP A 1 110 ? 11.315 -12.670 -8.780 1.00 86.31 110 ASP A C 1
ATOM 829 O O . ASP A 1 110 ? 11.897 -12.243 -9.777 1.00 86.31 110 ASP A O 1
ATOM 833 N N . ILE A 1 111 ? 11.750 -13.717 -8.082 1.00 84.88 111 ILE A N 1
ATOM 834 C CA . ILE A 1 111 ? 12.950 -14.471 -8.441 1.00 84.88 111 ILE A CA 1
ATOM 835 C C . ILE A 1 111 ? 12.750 -15.223 -9.760 1.00 84.88 111 ILE A C 1
ATOM 837 O O . ILE A 1 111 ? 13.703 -15.350 -10.520 1.00 84.88 111 ILE A O 1
ATOM 841 N N . ARG A 1 112 ? 11.536 -15.711 -10.044 1.00 84.75 112 ARG A N 1
ATOM 842 C CA . ARG A 1 112 ? 11.256 -16.508 -11.249 1.00 84.75 112 ARG A CA 1
ATOM 843 C C . ARG A 1 112 ? 11.145 -15.623 -12.483 1.00 84.75 112 ARG A C 1
ATOM 845 O O . ARG A 1 112 ? 11.655 -15.984 -13.535 1.00 84.75 112 ARG A O 1
ATOM 852 N N . GLY A 1 113 ? 10.472 -14.485 -12.342 1.00 82.94 113 GLY A N 1
ATOM 853 C CA . GLY A 1 113 ? 10.289 -13.518 -13.420 1.00 82.94 113 GLY A CA 1
ATOM 854 C C . GLY A 1 113 ? 11.465 -12.563 -13.623 1.00 82.94 113 GLY A C 1
ATOM 855 O O . GLY A 1 113 ? 11.543 -11.929 -14.667 1.00 82.94 113 GLY A O 1
ATOM 856 N N . HIS A 1 114 ? 12.375 -12.441 -12.650 1.00 88.25 114 HIS A N 1
ATOM 857 C CA . HIS A 1 114 ? 13.458 -11.450 -12.647 1.00 88.25 114 HIS A CA 1
ATOM 858 C C . HIS A 1 114 ? 12.970 -9.992 -12.744 1.00 88.25 114 HIS A C 1
ATOM 860 O O . HIS A 1 114 ? 13.589 -9.156 -13.396 1.00 88.25 114 HIS A O 1
ATOM 866 N N . TYR A 1 115 ? 11.883 -9.651 -12.049 1.00 90.62 115 TYR A N 1
ATOM 867 C CA . TYR A 1 115 ? 11.401 -8.271 -11.942 1.00 90.62 115 TYR A CA 1
ATOM 868 C C . TYR A 1 115 ? 10.829 -7.965 -10.552 1.00 90.62 115 TYR A C 1
ATOM 870 O O . TYR A 1 115 ? 10.722 -8.822 -9.673 1.00 90.62 115 TYR A O 1
ATOM 878 N N . MET A 1 116 ? 10.534 -6.689 -10.317 1.00 93.75 116 MET A N 1
ATOM 879 C CA . MET A 1 116 ? 10.006 -6.191 -9.048 1.00 93.75 116 MET A CA 1
ATOM 880 C C . MET A 1 116 ? 8.478 -6.159 -9.083 1.00 93.75 116 MET A C 1
ATOM 882 O O . MET A 1 116 ? 7.900 -5.557 -9.984 1.00 93.75 116 MET A O 1
ATOM 886 N N . ARG A 1 117 ? 7.811 -6.717 -8.070 1.00 91.31 117 ARG A N 1
ATOM 887 C CA . ARG A 1 117 ? 6.343 -6.704 -7.967 1.00 91.31 117 ARG A CA 1
ATOM 888 C C . ARG A 1 117 ? 5.857 -5.957 -6.740 1.00 91.31 117 ARG A C 1
ATOM 890 O O . ARG A 1 117 ? 6.517 -5.949 -5.705 1.00 91.31 117 ARG A O 1
ATOM 897 N N . LYS A 1 118 ? 4.696 -5.320 -6.854 1.00 93.50 118 LYS A N 1
ATOM 898 C CA . LYS A 1 118 ? 3.989 -4.683 -5.738 1.00 93.50 118 LYS A CA 1
ATOM 899 C C . LYS A 1 118 ? 2.529 -4.457 -6.101 1.00 93.50 118 LYS A C 1
ATOM 901 O O . LYS A 1 118 ? 2.170 -4.506 -7.271 1.00 93.50 118 LYS A O 1
ATOM 906 N N . CYS A 1 119 ? 1.714 -4.116 -5.107 1.00 94.06 119 CYS A N 1
ATOM 907 C CA . CYS A 1 119 ? 0.328 -3.722 -5.337 1.00 94.06 119 CYS A CA 1
ATOM 908 C C . CYS A 1 119 ? 0.257 -2.536 -6.323 1.00 94.06 119 CYS A C 1
ATOM 910 O O . CYS A 1 119 ? 1.005 -1.557 -6.195 1.00 94.06 119 CYS A O 1
ATOM 912 N N . ASN A 1 120 ? -0.639 -2.652 -7.304 1.00 92.94 120 ASN A N 1
ATOM 913 C CA . ASN A 1 120 ? -0.969 -1.644 -8.316 1.00 92.94 120 ASN A CA 1
ATOM 914 C C . ASN A 1 120 ? -2.393 -1.077 -8.119 1.00 92.94 120 ASN A C 1
ATOM 916 O O . ASN A 1 120 ? -2.989 -0.580 -9.067 1.00 92.94 120 ASN A O 1
ATOM 920 N N . LEU A 1 121 ? -2.966 -1.208 -6.917 1.00 94.81 121 LEU A N 1
ATOM 921 C CA . LEU A 1 121 ? -4.352 -0.845 -6.592 1.00 94.81 121 LEU A CA 1
ATOM 922 C C . LEU A 1 121 ? -5.423 -1.589 -7.417 1.00 94.81 121 LEU A C 1
ATOM 924 O O . LEU A 1 121 ? -6.543 -1.100 -7.538 1.00 94.81 121 LEU A O 1
ATOM 928 N N . CYS A 1 122 ? -5.104 -2.764 -7.981 1.00 94.38 122 CYS A N 1
ATOM 929 C CA . CYS A 1 122 ? -5.969 -3.447 -8.954 1.00 94.38 122 CYS A CA 1
ATOM 930 C C . CYS A 1 122 ? -6.417 -2.466 -10.051 1.00 94.38 122 CYS A C 1
ATOM 932 O O . CYS A 1 122 ? -7.613 -2.224 -10.226 1.00 94.38 122 CYS A O 1
ATOM 934 N N . TYR A 1 123 ? -5.456 -1.792 -10.691 1.00 93.19 123 TYR A N 1
ATOM 935 C CA . TYR A 1 123 ? -5.731 -0.694 -11.622 1.00 93.19 123 TYR A CA 1
ATOM 936 C C . TYR A 1 123 ? -6.667 -1.082 -12.770 1.00 93.19 123 TYR A C 1
ATOM 938 O O . TYR A 1 123 ? -7.532 -0.308 -13.170 1.00 93.19 123 TYR A O 1
ATOM 946 N N . ASP A 1 124 ? -6.534 -2.312 -13.253 1.00 91.25 124 ASP A N 1
ATOM 947 C CA . ASP A 1 124 ? -7.422 -2.956 -14.218 1.00 91.25 124 ASP A CA 1
ATOM 948 C C . ASP A 1 124 ? -8.896 -2.911 -13.787 1.00 91.25 124 ASP A C 1
ATOM 950 O O . ASP A 1 124 ? -9.783 -2.762 -14.623 1.00 91.25 124 ASP A O 1
ATOM 954 N N . ARG A 1 125 ? -9.166 -2.977 -12.481 1.00 93.56 125 ARG A N 1
ATOM 955 C CA . ARG A 1 125 ? -10.509 -2.905 -11.893 1.00 93.56 125 ARG A CA 1
ATOM 956 C C . ARG A 1 125 ? -10.906 -1.478 -11.532 1.00 93.56 125 ARG A C 1
ATOM 958 O O . ARG A 1 125 ? -12.009 -1.047 -11.870 1.00 93.56 125 ARG A O 1
ATOM 965 N N . THR A 1 126 ? -10.030 -0.753 -10.844 1.00 94.25 126 THR A N 1
ATOM 966 C CA . THR A 1 126 ? -10.348 0.576 -10.297 1.00 94.25 126 THR A CA 1
ATOM 967 C C . THR A 1 126 ? -10.521 1.634 -11.377 1.00 94.25 126 THR A C 1
ATOM 969 O O . THR A 1 126 ? -11.411 2.472 -11.248 1.00 94.25 126 THR A O 1
ATOM 972 N N . SER A 1 127 ? -9.798 1.529 -12.495 1.00 92.62 127 SER A N 1
ATOM 973 C CA . SER A 1 127 ? -10.026 2.366 -13.687 1.00 92.62 127 SER A CA 1
ATOM 974 C C . SER A 1 127 ? -11.411 2.172 -14.326 1.00 92.62 127 SER A C 1
ATOM 976 O O . SER A 1 127 ? -11.880 3.042 -15.054 1.00 92.62 127 SER A O 1
ATOM 978 N N . GLN A 1 128 ? -12.100 1.065 -14.024 1.00 92.75 128 GLN A N 1
ATOM 979 C CA . GLN A 1 128 ? -13.460 0.755 -14.486 1.00 92.75 128 GLN A CA 1
ATOM 980 C C . GLN A 1 128 ? -14.528 0.997 -13.402 1.00 92.75 128 GLN A C 1
ATOM 982 O O . GLN A 1 128 ? -15.647 0.497 -13.511 1.00 92.75 128 GLN A O 1
ATOM 987 N N . GLY A 1 129 ? -14.183 1.686 -12.310 1.00 92.50 129 GLY A N 1
ATOM 988 C CA . GLY A 1 129 ? -15.104 1.993 -11.210 1.00 92.50 129 GLY A CA 1
ATOM 989 C C . GLY A 1 129 ? -15.386 0.815 -10.272 1.00 92.50 129 GLY A C 1
ATOM 990 O O . GLY A 1 129 ? -16.259 0.906 -9.411 1.00 92.50 129 GLY A O 1
ATOM 991 N N . LYS A 1 130 ? -14.654 -0.298 -10.407 1.00 93.69 130 LYS A N 1
ATOM 992 C CA . LYS A 1 130 ? -14.774 -1.472 -9.528 1.00 93.69 130 LYS A CA 1
ATOM 993 C C . LYS A 1 130 ? -13.799 -1.367 -8.354 1.00 93.69 130 LYS A C 1
ATOM 995 O O . LYS A 1 130 ? -12.711 -0.819 -8.479 1.00 93.69 130 LYS A O 1
ATOM 1000 N N . GLY A 1 131 ? -14.149 -1.957 -7.211 1.00 94.50 131 GLY A N 1
ATOM 1001 C CA . GLY A 1 131 ? -13.253 -2.009 -6.050 1.00 94.50 131 GLY A CA 1
ATOM 1002 C C . GLY A 1 131 ? -12.072 -2.986 -6.227 1.00 94.50 131 GLY A C 1
ATOM 1003 O O . GLY A 1 131 ? -12.222 -4.006 -6.918 1.00 94.50 131 GLY A O 1
ATOM 1004 N N . PRO A 1 132 ? -10.917 -2.743 -5.572 1.00 96.19 132 PRO A N 1
ATOM 1005 C CA . PRO A 1 132 ? -9.814 -3.698 -5.495 1.00 96.19 132 PRO A CA 1
ATOM 1006 C C . PRO A 1 132 ? -10.246 -5.026 -4.871 1.00 96.19 132 PRO A C 1
ATOM 1008 O O . PRO A 1 132 ? -11.039 -5.042 -3.928 1.00 96.19 132 PRO A O 1
ATOM 1011 N N . MET A 1 133 ? -9.671 -6.137 -5.339 1.00 96.44 133 MET A N 1
ATOM 1012 C CA . MET A 1 133 ? -10.031 -7.486 -4.875 1.00 96.44 133 MET A CA 1
ATOM 1013 C C . MET A 1 133 ? -9.966 -7.615 -3.346 1.00 96.44 133 MET A C 1
ATOM 1015 O O . MET A 1 133 ? -10.915 -8.079 -2.717 1.00 96.44 133 MET A O 1
ATOM 1019 N N . CYS A 1 134 ? -8.885 -7.128 -2.732 1.00 97.25 134 CYS A N 1
ATOM 1020 C CA . CYS A 1 134 ? -8.665 -7.210 -1.287 1.00 97.25 134 CYS A CA 1
ATOM 1021 C C . CYS A 1 134 ? -9.736 -6.486 -0.453 1.00 97.25 134 CYS A C 1
ATOM 1023 O O . CYS A 1 134 ? -10.147 -7.015 0.579 1.00 97.25 134 CYS A O 1
ATOM 1025 N N . ALA A 1 135 ? -10.199 -5.315 -0.900 1.00 96.94 135 ALA A N 1
ATOM 1026 C CA . ALA A 1 135 ? -11.236 -4.545 -0.218 1.00 96.94 135 ALA A CA 1
ATOM 1027 C C . ALA A 1 135 ? -12.615 -5.202 -0.379 1.00 96.94 135 ALA A C 1
ATOM 1029 O O . ALA A 1 135 ? -13.382 -5.277 0.577 1.00 96.94 135 ALA A O 1
ATOM 1030 N N . THR A 1 136 ? -12.910 -5.752 -1.564 1.00 96.44 136 THR A N 1
ATOM 1031 C CA . THR A 1 136 ? -14.222 -6.362 -1.850 1.00 96.44 136 THR A CA 1
ATOM 1032 C C . THR A 1 136 ? -14.514 -7.630 -1.048 1.00 96.44 136 THR A C 1
ATOM 1034 O O . THR A 1 136 ? -15.678 -7.957 -0.847 1.00 96.44 136 THR A O 1
ATOM 1037 N N . VAL A 1 137 ? -13.484 -8.333 -0.567 1.00 97.62 137 VAL A N 1
ATOM 1038 C CA . VAL A 1 137 ? -13.644 -9.601 0.167 1.00 97.62 137 VAL A CA 1
ATOM 1039 C C . VAL A 1 137 ? -13.397 -9.482 1.669 1.00 97.62 137 VAL A C 1
ATOM 1041 O O . VAL A 1 137 ? -13.430 -10.494 2.362 1.00 97.62 137 VAL A O 1
ATOM 1044 N N . CYS A 1 138 ? -13.069 -8.293 2.188 1.00 97.50 138 CYS A N 1
ATOM 1045 C CA . CYS A 1 138 ? -12.702 -8.139 3.593 1.00 97.50 138 CYS A CA 1
ATOM 1046 C C . CYS A 1 138 ? -13.946 -8.289 4.494 1.00 97.50 138 CYS A C 1
ATOM 1048 O O . CYS A 1 138 ? -14.780 -7.376 4.521 1.00 97.50 138 CYS A O 1
ATOM 1050 N N . PRO A 1 139 ? -14.083 -9.388 5.268 1.00 96.88 139 PRO A N 1
ATOM 1051 C CA . PRO A 1 139 ? -15.325 -9.674 5.991 1.00 96.88 139 PRO A CA 1
ATOM 1052 C C . PRO A 1 139 ? -15.561 -8.693 7.141 1.00 96.88 139 PRO A C 1
ATOM 1054 O O . PRO A 1 139 ? -16.686 -8.288 7.403 1.00 96.88 139 PRO A O 1
ATOM 1057 N N . THR A 1 140 ? -14.487 -8.259 7.800 1.00 94.44 140 THR A N 1
ATOM 1058 C CA . THR A 1 140 ? -14.543 -7.294 8.903 1.00 94.44 140 THR A CA 1
ATOM 1059 C C . THR A 1 140 ? -14.427 -5.852 8.432 1.00 94.44 140 THR A C 1
ATOM 1061 O O . THR A 1 140 ? -14.517 -4.927 9.239 1.00 94.44 140 THR A O 1
ATOM 1064 N N . GLN A 1 141 ? -14.240 -5.633 7.125 1.00 92.88 141 GLN A N 1
ATOM 1065 C CA . GLN A 1 141 ? -14.049 -4.306 6.544 1.00 92.88 141 GLN A CA 1
ATOM 1066 C C . GLN A 1 141 ? -12.869 -3.549 7.187 1.00 92.88 141 GLN A C 1
ATOM 1068 O O . GLN A 1 141 ? -12.953 -2.343 7.414 1.00 92.88 141 GLN A O 1
ATOM 1073 N N . ALA A 1 142 ? -11.796 -4.278 7.511 1.00 94.81 142 ALA A N 1
ATOM 1074 C CA . ALA A 1 142 ? -10.485 -3.737 7.877 1.00 94.81 142 ALA A CA 1
ATOM 1075 C C . ALA A 1 142 ? -9.773 -3.082 6.685 1.00 94.81 142 ALA A C 1
ATOM 1077 O O . ALA A 1 142 ? -8.873 -2.275 6.852 1.00 94.81 142 ALA A O 1
ATOM 1078 N N . ILE A 1 143 ? -10.164 -3.446 5.465 1.00 96.75 143 ILE A N 1
ATOM 1079 C CA . ILE A 1 143 ? -9.730 -2.791 4.238 1.00 96.75 143 ILE A CA 1
ATOM 1080 C C . ILE A 1 143 ? -10.983 -2.200 3.607 1.00 96.75 143 ILE A C 1
ATOM 1082 O O . ILE A 1 143 ? -11.843 -2.945 3.137 1.00 96.75 143 ILE A O 1
ATOM 1086 N N . PHE A 1 144 ? -11.088 -0.878 3.608 1.00 96.00 144 PHE A N 1
ATOM 1087 C CA . PHE A 1 144 ? -12.177 -0.152 2.967 1.00 96.00 144 PHE A CA 1
ATOM 1088 C C . PHE A 1 144 ? -11.653 0.581 1.734 1.00 96.00 144 PHE A C 1
ATOM 1090 O O . PHE A 1 144 ? -10.549 1.116 1.757 1.00 96.00 144 PHE A O 1
ATOM 1097 N N . TYR A 1 145 ? -12.429 0.592 0.653 1.00 97.06 145 TYR A N 1
ATOM 1098 C CA . TYR A 1 145 ? -12.109 1.334 -0.564 1.00 97.06 145 TYR A CA 1
ATOM 1099 C C . TYR A 1 145 ? -13.262 2.272 -0.888 1.00 97.06 145 TYR A C 1
ATOM 1101 O O . TYR A 1 145 ? -14.377 1.813 -1.137 1.00 97.06 145 TYR A O 1
ATOM 1109 N N . GLY A 1 146 ? -12.989 3.568 -0.867 1.00 95.38 146 GLY A N 1
ATOM 1110 C CA . GLY A 1 146 ? -14.012 4.598 -0.955 1.00 95.38 146 GLY A CA 1
ATOM 1111 C C . GLY A 1 146 ? -13.401 5.991 -0.939 1.00 95.38 146 GLY A C 1
ATOM 1112 O O . GLY A 1 146 ? -12.181 6.135 -0.840 1.00 95.38 146 GLY A O 1
ATOM 1113 N N . THR A 1 147 ? -14.238 7.013 -1.069 1.00 94.19 147 THR A N 1
ATOM 1114 C CA . THR A 1 147 ? -13.822 8.384 -0.760 1.00 94.19 147 THR A CA 1
ATOM 1115 C C . THR A 1 147 ? -13.770 8.583 0.753 1.00 94.19 147 THR A C 1
ATOM 1117 O O . THR A 1 147 ? -14.257 7.756 1.532 1.00 94.19 147 THR A O 1
ATOM 1120 N N . TYR A 1 148 ? -13.184 9.696 1.182 1.00 90.75 148 TYR A N 1
ATOM 1121 C CA . TYR A 1 148 ? -13.157 10.074 2.591 1.00 90.75 148 TYR A CA 1
ATOM 1122 C C . TYR A 1 148 ? -14.573 10.255 3.162 1.00 90.75 148 TYR A C 1
ATOM 1124 O O . TYR A 1 148 ? -14.885 9.794 4.258 1.00 90.75 148 TYR A O 1
ATOM 1132 N N . GLU A 1 149 ? -15.464 10.855 2.377 1.00 91.56 149 GLU A N 1
ATOM 1133 C CA . GLU A 1 149 ? -16.866 11.077 2.723 1.00 91.56 149 GLU A CA 1
ATOM 1134 C C . GLU A 1 149 ? -17.624 9.753 2.836 1.00 91.56 149 GLU A C 1
ATOM 1136 O O . GLU A 1 149 ? -18.382 9.562 3.782 1.00 91.56 149 GLU A O 1
ATOM 1141 N N . GLU A 1 150 ? -17.388 8.811 1.916 1.00 93.44 150 GLU A N 1
ATOM 1142 C CA . GLU A 1 150 ? -17.968 7.465 1.989 1.00 93.44 150 GLU A CA 1
ATOM 1143 C C . GLU A 1 150 ? -17.475 6.705 3.228 1.00 93.44 150 GLU A C 1
ATOM 1145 O O . GLU A 1 150 ? -18.247 5.983 3.864 1.00 93.44 150 GLU A O 1
ATOM 1150 N N . TRP A 1 151 ? -16.202 6.878 3.598 1.00 92.38 151 TRP A N 1
ATOM 1151 C CA . TRP A 1 151 ? -15.640 6.284 4.810 1.00 92.38 151 TRP A CA 1
ATOM 1152 C C . TRP A 1 151 ? -16.305 6.850 6.074 1.00 92.38 151 TRP A C 1
ATOM 1154 O O . TRP A 1 151 ? -16.731 6.078 6.938 1.00 92.38 151 TRP A O 1
ATOM 1164 N N . LEU A 1 152 ? -16.477 8.174 6.152 1.00 89.06 152 LEU A N 1
ATOM 1165 C CA . LEU A 1 152 ? -17.188 8.836 7.250 1.00 89.06 152 LEU A CA 1
ATOM 1166 C C . LEU A 1 152 ? -18.663 8.421 7.320 1.00 89.06 152 LEU A C 1
ATOM 1168 O O . LEU A 1 152 ? -19.148 8.056 8.391 1.00 89.06 152 LEU A O 1
ATOM 1172 N N . ALA A 1 153 ? -19.365 8.431 6.185 1.00 89.31 153 ALA A N 1
ATOM 1173 C CA . ALA A 1 153 ? -20.782 8.078 6.091 1.00 89.31 153 ALA A CA 1
ATOM 1174 C C . ALA A 1 153 ? -21.056 6.626 6.509 1.00 89.31 153 ALA A C 1
ATOM 1176 O O . ALA A 1 153 ? -22.120 6.323 7.043 1.00 89.31 153 ALA A O 1
ATOM 1177 N N . ALA A 1 154 ? -20.077 5.732 6.340 1.00 87.00 154 ALA A N 1
ATOM 1178 C CA . ALA A 1 154 ? -20.139 4.360 6.834 1.00 87.00 154 ALA A CA 1
ATOM 1179 C C . ALA A 1 154 ? -19.989 4.240 8.370 1.00 87.00 154 ALA A C 1
ATOM 1181 O O . ALA A 1 154 ? -19.876 3.125 8.882 1.00 87.00 154 ALA A O 1
ATOM 1182 N N . GLY A 1 155 ? -19.956 5.358 9.107 1.00 83.25 155 GLY A N 1
ATOM 1183 C CA . GLY A 1 155 ? -19.853 5.396 10.568 1.00 83.25 155 GLY A CA 1
ATOM 1184 C C . GLY A 1 155 ? -18.471 5.014 11.096 1.00 83.25 155 GLY A C 1
ATOM 1185 O O . GLY A 1 155 ? -18.334 4.664 12.265 1.00 83.25 155 GLY A O 1
ATOM 1186 N N . ARG A 1 156 ? -17.441 5.045 10.242 1.00 78.75 156 ARG A N 1
ATOM 1187 C CA . ARG A 1 156 ? -16.103 4.519 10.561 1.00 78.75 156 ARG A CA 1
ATOM 1188 C C . ARG A 1 156 ? -15.219 5.497 11.324 1.00 78.75 156 ARG A C 1
ATOM 1190 O O . ARG A 1 156 ? -14.248 5.055 11.912 1.00 78.75 156 ARG A O 1
ATOM 1197 N N . GLY A 1 157 ? -15.582 6.779 11.354 1.00 71.25 157 GLY A N 1
ATOM 1198 C CA . GLY A 1 157 ? -14.969 7.781 12.234 1.00 71.25 157 GLY A CA 1
ATOM 1199 C C . GLY A 1 157 ? -15.538 7.787 13.657 1.00 71.25 157 GLY A C 1
ATOM 1200 O O . GLY A 1 157 ? -15.147 8.616 14.475 1.00 71.25 157 GLY A O 1
ATOM 1201 N N . ALA A 1 158 ? -16.492 6.903 13.971 1.00 66.00 158 ALA A N 1
ATOM 1202 C CA . ALA A 1 158 ? -16.991 6.758 15.333 1.00 66.00 158 ALA A CA 1
ATOM 1203 C C . ALA A 1 158 ? -15.909 6.137 16.238 1.00 66.00 158 ALA A C 1
ATOM 1205 O O . ALA A 1 158 ? -15.096 5.342 15.779 1.00 66.00 158 ALA A O 1
ATOM 1206 N N . GLN A 1 159 ? -15.930 6.464 17.536 1.00 63.53 159 GLN A N 1
ATOM 1207 C CA . GLN A 1 159 ? -15.033 5.891 18.559 1.00 63.53 159 GLN A CA 1
ATOM 1208 C C . GLN A 1 159 ? -13.541 6.272 18.430 1.00 63.53 159 GLN A C 1
ATOM 1210 O O . GLN A 1 159 ? -12.677 5.512 18.853 1.00 63.53 159 GLN A O 1
ATOM 1215 N N . GLY A 1 160 ? -13.229 7.456 17.887 1.00 72.81 160 GLY A N 1
ATOM 1216 C CA . GLY A 1 160 ? -11.853 7.983 17.865 1.00 72.81 160 GLY A CA 1
ATOM 1217 C C . GLY A 1 160 ? -10.955 7.378 16.780 1.00 72.81 160 GLY A C 1
ATOM 1218 O O . GLY A 1 160 ? -9.735 7.507 16.848 1.00 72.81 160 GLY A O 1
ATOM 1219 N N . ALA A 1 161 ? -11.549 6.709 15.789 1.00 84.25 161 ALA A N 1
ATOM 1220 C CA . ALA A 1 161 ? -10.848 6.223 14.611 1.00 84.25 161 ALA A CA 1
ATOM 1221 C C . ALA A 1 161 ? -10.512 7.386 13.669 1.00 84.25 161 ALA A C 1
ATOM 1223 O O . ALA A 1 161 ? -11.405 8.095 13.193 1.00 84.25 161 ALA A O 1
ATOM 1224 N N . LYS A 1 162 ? -9.224 7.555 13.371 1.00 87.56 162 LYS A N 1
ATOM 1225 C CA . LYS A 1 162 ? -8.706 8.660 12.570 1.00 87.56 162 LYS A CA 1
ATOM 1226 C C . LYS A 1 162 ? -7.859 8.149 11.406 1.00 87.56 162 LYS A C 1
ATOM 1228 O O . LYS A 1 162 ? -6.861 7.462 11.625 1.00 87.56 162 LYS A O 1
ATOM 1233 N N . PRO A 1 163 ? -8.245 8.440 10.157 1.00 91.94 163 PRO A N 1
ATOM 1234 C CA . PRO A 1 163 ? -7.466 8.062 8.989 1.00 91.94 163 PRO A CA 1
ATOM 1235 C C . PRO A 1 163 ? -6.265 9.001 8.818 1.00 91.94 163 PRO A C 1
ATOM 1237 O O . PRO A 1 163 ? -6.418 10.196 8.582 1.00 91.94 163 PRO A O 1
ATOM 1240 N N . VAL A 1 164 ? -5.062 8.439 8.874 1.00 92.31 164 VAL A N 1
ATOM 1241 C CA . VAL A 1 164 ? -3.787 9.146 8.735 1.00 92.31 164 VAL A CA 1
ATOM 1242 C C . VAL A 1 164 ? -3.106 8.727 7.437 1.00 92.31 164 VAL A C 1
ATOM 1244 O O . VAL A 1 164 ? -3.002 7.540 7.122 1.00 92.31 164 VAL A O 1
ATOM 1247 N N . ASN A 1 165 ? -2.630 9.704 6.668 1.00 93.19 165 ASN A N 1
ATOM 1248 C CA . ASN A 1 165 ? -1.872 9.473 5.435 1.00 93.19 165 ASN A CA 1
ATOM 1249 C C . ASN A 1 165 ? -0.528 10.213 5.390 1.00 93.19 165 ASN A C 1
ATOM 1251 O O . ASN A 1 165 ? 0.142 10.199 4.351 1.00 93.19 165 ASN A O 1
ATOM 1255 N N . LEU A 1 166 ? -0.130 10.845 6.493 1.00 91.19 166 LEU A N 1
ATOM 1256 C CA . LEU A 1 166 ? 1.170 11.477 6.662 1.00 91.19 166 LEU A CA 1
ATOM 1257 C C . LEU A 1 166 ? 2.019 10.642 7.622 1.00 91.19 166 LEU A C 1
ATOM 1259 O O . LEU A 1 166 ? 1.637 10.410 8.767 1.00 91.19 166 LEU A O 1
ATOM 1263 N N . PHE A 1 167 ? 3.171 10.197 7.132 1.00 88.38 167 PHE A N 1
ATOM 1264 C CA . PHE A 1 167 ? 4.104 9.352 7.869 1.00 88.38 167 PHE A CA 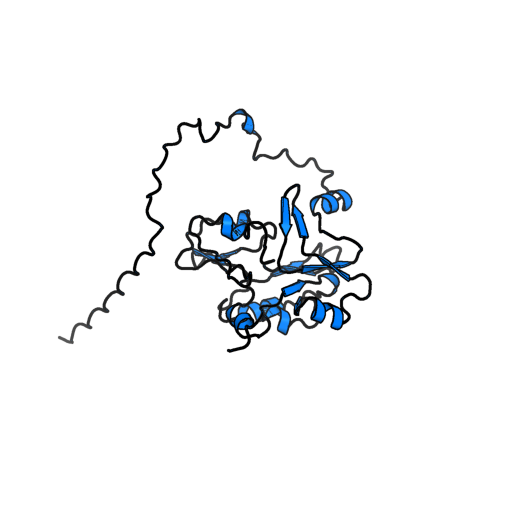1
ATOM 1265 C C . PHE A 1 167 ? 5.443 10.063 8.024 1.00 88.38 167 PHE A C 1
ATOM 1267 O O . PHE A 1 167 ? 5.926 10.673 7.065 1.00 88.38 167 PHE A O 1
ATOM 1274 N N . TYR A 1 168 ? 6.058 9.933 9.196 1.00 84.38 168 TYR A N 1
ATOM 1275 C CA . TYR A 1 168 ? 7.424 10.372 9.453 1.00 84.38 168 TYR A CA 1
ATOM 1276 C C . TYR A 1 168 ? 8.338 9.157 9.634 1.00 84.38 168 TYR A C 1
ATOM 1278 O O . TYR A 1 168 ? 8.079 8.265 10.442 1.00 84.38 168 TYR A O 1
ATOM 1286 N N . PHE A 1 169 ? 9.413 9.127 8.848 1.00 80.25 169 PHE A N 1
ATOM 1287 C CA . PHE A 1 169 ? 10.499 8.153 8.932 1.00 80.25 169 PHE A CA 1
ATOM 1288 C C . PHE A 1 169 ? 11.780 8.915 9.275 1.00 80.25 169 PHE A C 1
ATOM 1290 O O . PHE A 1 169 ? 12.541 9.335 8.398 1.00 80.25 169 PHE A O 1
ATOM 1297 N N . GLY A 1 170 ? 11.969 9.180 10.567 1.00 80.06 170 GLY A N 1
ATOM 1298 C CA . GLY A 1 170 ? 12.934 10.177 11.018 1.00 80.06 170 GLY A CA 1
ATOM 1299 C C . GLY A 1 170 ? 12.581 11.559 10.489 1.00 80.06 170 GLY A C 1
ATOM 1300 O O . GLY A 1 170 ? 11.446 12.004 10.608 1.00 80.06 170 GLY A O 1
ATOM 1301 N N . SER A 1 171 ? 13.539 12.245 9.868 1.00 79.00 171 SER A N 1
ATOM 1302 C CA . SER A 1 171 ? 13.305 13.578 9.298 1.00 79.00 171 SER A CA 1
ATOM 1303 C C . SER A 1 171 ? 12.533 13.562 7.973 1.00 79.00 171 SER A C 1
ATOM 1305 O O . SER A 1 171 ? 12.159 14.621 7.465 1.00 79.00 171 SER A O 1
ATOM 1307 N N . GLN A 1 172 ? 12.304 12.387 7.382 1.00 80.25 172 GLN A N 1
ATOM 1308 C CA . GLN A 1 172 ? 11.606 12.273 6.108 1.00 80.25 172 GLN A CA 1
ATOM 1309 C C . GLN A 1 172 ? 10.099 12.209 6.323 1.00 80.25 172 GLN A C 1
ATOM 1311 O O . GLN A 1 172 ? 9.595 11.287 6.961 1.00 80.25 172 GLN A O 1
ATOM 1316 N N . ARG A 1 173 ? 9.372 13.151 5.716 1.00 86.06 173 ARG A N 1
ATOM 1317 C CA . ARG A 1 173 ? 7.914 13.072 5.608 1.00 86.06 173 ARG A CA 1
ATOM 1318 C C . ARG A 1 173 ? 7.525 12.310 4.342 1.00 86.06 173 ARG A C 1
ATOM 1320 O O . ARG A 1 173 ? 8.078 12.556 3.271 1.00 86.06 173 ARG A O 1
ATOM 1327 N N . VAL A 1 174 ? 6.526 11.444 4.441 1.00 88.06 174 VAL A N 1
ATOM 1328 C CA . VAL A 1 174 ? 5.940 10.731 3.304 1.00 88.06 174 VAL A CA 1
ATOM 1329 C C . VAL A 1 174 ? 4.430 10.871 3.381 1.00 88.06 174 VAL A C 1
ATOM 1331 O O . VAL A 1 174 ? 3.778 10.267 4.231 1.00 88.06 174 VAL A O 1
ATOM 1334 N N . ARG A 1 175 ? 3.864 11.667 2.470 1.00 91.56 175 ARG A N 1
ATOM 1335 C CA . ARG A 1 175 ? 2.415 11.718 2.269 1.00 91.56 175 ARG A CA 1
ATOM 1336 C C . ARG A 1 175 ? 1.984 10.623 1.308 1.00 91.56 175 ARG A C 1
ATOM 1338 O O . ARG A 1 175 ? 2.645 10.351 0.302 1.00 91.56 175 ARG A O 1
ATOM 1345 N N . THR A 1 176 ? 0.882 9.978 1.641 1.00 94.62 176 THR A N 1
ATOM 1346 C CA . THR A 1 176 ? 0.365 8.806 0.946 1.00 94.62 176 THR A CA 1
ATOM 1347 C C . THR A 1 176 ? -1.053 9.031 0.461 1.00 94.62 176 THR A C 1
ATOM 1349 O O . THR A 1 176 ? -1.782 9.862 1.000 1.00 94.62 176 THR A O 1
ATOM 1352 N N . ARG A 1 177 ? -1.440 8.291 -0.579 1.00 94.25 177 ARG A N 1
ATOM 1353 C CA . ARG A 1 177 ? -2.819 8.293 -1.063 1.00 94.25 177 ARG A CA 1
ATOM 1354 C C . ARG A 1 177 ? -3.722 7.463 -0.157 1.00 94.25 177 ARG A C 1
ATOM 1356 O O . ARG A 1 177 ? -4.867 7.826 0.088 1.00 94.25 177 ARG A O 1
ATOM 1363 N N . ASN A 1 178 ? -3.227 6.302 0.260 1.00 95.81 178 ASN A N 1
ATOM 1364 C CA . ASN A 1 178 ? -3.971 5.398 1.125 1.00 95.81 178 ASN A CA 1
ATOM 1365 C C . ASN A 1 178 ? -3.782 5.795 2.587 1.00 95.81 178 ASN A C 1
ATOM 1367 O O . ASN A 1 178 ? -2.733 6.298 2.967 1.00 95.81 178 ASN A O 1
ATOM 1371 N N . TYR A 1 179 ? -4.784 5.514 3.404 1.00 95.25 179 TYR A N 1
ATOM 1372 C CA . TYR A 1 179 ? -4.802 5.858 4.815 1.00 95.25 179 TYR A CA 1
ATOM 1373 C C . TYR A 1 179 ? -4.561 4.618 5.668 1.00 95.25 179 TYR A C 1
ATOM 1375 O O . TYR A 1 179 ? -5.044 3.527 5.350 1.00 95.25 179 TYR A O 1
ATOM 1383 N N . VAL A 1 180 ? -3.871 4.809 6.786 1.00 94.06 180 VAL A N 1
ATOM 1384 C CA . VAL A 1 180 ? -3.930 3.902 7.932 1.00 94.06 180 VAL A CA 1
ATOM 1385 C C . VAL A 1 180 ? -4.840 4.547 8.967 1.00 94.06 180 VAL A C 1
ATOM 1387 O O . VAL A 1 180 ? -4.680 5.715 9.296 1.00 94.06 180 VAL A O 1
ATOM 1390 N N . VAL A 1 181 ? -5.825 3.803 9.449 1.00 91.88 181 VAL A N 1
ATOM 1391 C CA . VAL A 1 181 ? -6.731 4.231 10.508 1.00 91.88 181 VAL A CA 1
ATOM 1392 C C . VAL A 1 181 ? -6.075 3.905 11.840 1.00 91.88 181 VAL A C 1
ATOM 1394 O O . VAL A 1 181 ? -5.746 2.748 12.108 1.00 91.88 181 VAL A O 1
ATOM 1397 N N . LEU A 1 182 ? -5.879 4.936 12.651 1.00 85.19 182 LEU A N 1
ATOM 1398 C CA . LEU A 1 182 ? -5.366 4.843 14.011 1.00 85.19 182 LEU A CA 1
ATOM 1399 C C . LEU A 1 182 ? -6.496 5.104 15.005 1.00 85.19 182 LEU A C 1
ATOM 1401 O O . LEU A 1 182 ? -7.518 5.698 14.662 1.00 85.19 182 LEU A O 1
ATOM 1405 N N . THR A 1 183 ? -6.308 4.656 16.240 1.00 73.69 183 THR A N 1
ATOM 1406 C CA . THR A 1 183 ? -7.179 4.988 17.369 1.00 73.69 183 THR A CA 1
ATOM 1407 C C . THR A 1 183 ? -6.464 6.036 18.214 1.00 73.69 183 THR A C 1
ATOM 1409 O O . THR A 1 183 ? -5.453 5.705 18.829 1.00 73.69 183 THR A O 1
ATOM 1412 N N . GLY A 1 184 ? -6.949 7.278 18.226 1.00 67.62 184 GLY A N 1
ATOM 1413 C CA . GLY A 1 184 ? -6.300 8.384 18.939 1.00 67.62 184 GLY A CA 1
ATOM 1414 C C . GLY A 1 184 ? -6.352 9.714 18.185 1.00 67.62 184 GLY A C 1
ATOM 1415 O O . GLY A 1 184 ? -6.881 9.798 17.076 1.00 67.62 184 GLY A O 1
ATOM 1416 N N . ASP A 1 185 ? -5.790 10.756 18.799 1.00 65.94 185 ASP A N 1
ATOM 1417 C CA . ASP A 1 185 ? -5.809 12.127 18.269 1.00 65.94 185 ASP A CA 1
ATOM 1418 C C . ASP A 1 185 ? -4.657 12.425 17.288 1.00 65.94 185 ASP A C 1
ATOM 1420 O O . ASP A 1 185 ? -4.562 13.536 16.761 1.00 65.94 185 ASP A O 1
ATOM 1424 N N . ASP A 1 186 ? -3.817 11.437 16.975 1.00 66.31 186 ASP A N 1
ATOM 1425 C CA . ASP A 1 186 ? -2.626 11.616 16.143 1.00 66.31 186 ASP A CA 1
ATOM 1426 C C . ASP A 1 186 ? -2.971 12.076 14.717 1.00 66.31 186 ASP A C 1
ATOM 1428 O O . ASP A 1 186 ? -3.754 11.456 13.998 1.00 66.31 186 ASP A O 1
ATOM 1432 N N . GLU A 1 187 ? -2.386 13.195 14.287 1.00 72.25 187 GLU A N 1
ATOM 1433 C CA . GLU A 1 187 ? -2.510 13.720 12.913 1.00 72.25 187 GLU A CA 1
ATOM 1434 C C . GLU A 1 187 ? -1.500 13.082 11.941 1.00 72.25 187 GLU A C 1
ATOM 1436 O O . GLU A 1 187 ? -1.637 13.188 10.720 1.00 72.25 187 GLU A O 1
ATOM 1441 N N . ALA A 1 188 ? -0.463 12.431 12.471 1.00 71.12 188 ALA A N 1
ATOM 1442 C CA . ALA A 1 188 ? 0.600 11.791 11.710 1.00 71.12 188 ALA A CA 1
ATOM 1443 C C . ALA A 1 188 ? 1.141 10.573 12.464 1.00 71.12 188 ALA A C 1
ATOM 1445 O O . ALA A 1 188 ? 1.142 10.552 13.691 1.00 71.12 188 ALA A O 1
ATOM 1446 N N . LEU A 1 189 ? 1.643 9.582 11.724 1.00 70.19 189 LEU A N 1
ATOM 1447 C CA . LEU A 1 189 ? 2.338 8.444 12.320 1.00 70.19 189 LEU A CA 1
ATOM 1448 C C . LEU A 1 189 ? 3.848 8.711 12.302 1.00 70.19 189 LEU A C 1
ATOM 1450 O O . LEU A 1 189 ? 4.477 8.631 11.241 1.00 70.19 189 LEU A O 1
ATOM 1454 N N . ASP A 1 190 ? 4.422 9.029 13.461 1.00 73.19 190 ASP A N 1
ATOM 1455 C CA . ASP A 1 190 ? 5.871 9.125 13.659 1.00 73.19 190 ASP A CA 1
ATOM 1456 C C . ASP A 1 190 ? 6.401 7.804 14.214 1.00 73.19 190 ASP A C 1
ATOM 1458 O O . ASP A 1 190 ? 6.261 7.492 15.397 1.00 73.19 190 ASP A O 1
ATOM 1462 N N . LEU A 1 191 ? 6.994 6.994 13.334 1.00 68.69 191 LEU A N 1
ATOM 1463 C CA . LEU A 1 191 ? 7.494 5.684 13.736 1.00 68.69 191 LEU A CA 1
ATOM 1464 C C . LEU A 1 191 ? 8.651 5.779 14.734 1.00 68.69 191 LEU A C 1
ATOM 1466 O O . LEU A 1 191 ? 8.799 4.861 15.532 1.00 68.69 191 LEU A O 1
ATOM 1470 N N . LEU A 1 192 ? 9.484 6.824 14.685 1.00 66.31 192 LEU A N 1
ATOM 1471 C CA . LEU A 1 192 ? 10.614 6.925 15.609 1.00 66.31 192 LEU A CA 1
ATOM 1472 C C . LEU A 1 192 ? 10.145 7.334 17.000 1.00 66.31 192 LEU A C 1
ATOM 1474 O O . LEU A 1 192 ? 10.564 6.708 17.966 1.00 66.31 192 LEU A O 1
ATOM 1478 N N . ALA A 1 193 ? 9.227 8.299 17.090 1.00 63.38 193 ALA A N 1
ATOM 1479 C CA . ALA A 1 193 ? 8.612 8.659 18.365 1.00 63.38 193 ALA A CA 1
ATOM 1480 C C . ALA A 1 193 ? 7.918 7.445 19.005 1.00 63.38 193 ALA A C 1
ATOM 1482 O O . ALA A 1 193 ? 8.136 7.154 20.177 1.00 63.38 193 ALA A O 1
ATOM 1483 N N . LEU A 1 194 ? 7.174 6.664 18.212 1.00 67.00 194 LEU A N 1
ATOM 1484 C CA . LEU A 1 194 ? 6.529 5.442 18.697 1.00 67.00 194 LEU A CA 1
ATOM 1485 C C . LEU A 1 194 ? 7.525 4.354 19.113 1.00 67.00 194 LEU A C 1
ATOM 1487 O O . LEU A 1 194 ? 7.254 3.619 20.057 1.00 67.00 194 LEU A O 1
ATOM 1491 N N . LEU A 1 195 ? 8.663 4.216 18.426 1.00 63.31 195 LEU A N 1
ATOM 1492 C CA . LEU A 1 195 ? 9.709 3.264 18.819 1.00 63.31 195 LEU A CA 1
ATOM 1493 C C . LEU A 1 195 ? 10.385 3.672 20.135 1.00 63.31 195 LEU A C 1
ATOM 1495 O O . LEU A 1 195 ? 10.652 2.797 20.963 1.00 63.31 195 LEU A O 1
ATOM 1499 N N . ASP A 1 196 ? 10.616 4.971 20.333 1.00 63.31 196 ASP A N 1
ATOM 1500 C CA . ASP A 1 196 ? 11.148 5.527 21.579 1.00 63.31 196 ASP A CA 1
ATOM 1501 C C . ASP A 1 196 ? 10.149 5.338 22.737 1.00 63.31 196 ASP A C 1
ATOM 1503 O O . ASP A 1 196 ? 10.525 4.867 23.812 1.00 63.31 196 ASP A O 1
ATOM 1507 N N . GLU A 1 197 ? 8.862 5.624 22.511 1.00 61.28 197 GLU A N 1
ATOM 1508 C CA . GLU A 1 197 ? 7.789 5.464 23.503 1.00 61.28 197 GLU A CA 1
ATOM 1509 C C . GLU A 1 197 ? 7.528 4.001 23.866 1.00 61.28 197 GLU A C 1
ATOM 1511 O O . GLU A 1 197 ? 7.450 3.649 25.047 1.00 61.28 197 GLU A O 1
ATOM 1516 N N . ALA A 1 198 ? 7.426 3.124 22.863 1.00 58.19 198 ALA A N 1
ATOM 1517 C CA . ALA A 1 198 ? 7.097 1.716 23.062 1.00 58.19 198 ALA A CA 1
ATOM 1518 C C . ALA A 1 198 ? 8.177 0.956 23.841 1.00 58.19 198 ALA A C 1
ATOM 1520 O O . ALA A 1 198 ? 7.956 -0.201 24.202 1.00 58.19 198 ALA A O 1
ATOM 1521 N N . SER A 1 199 ? 9.336 1.577 24.108 1.00 53.81 199 SER A N 1
ATOM 1522 C CA . SER A 1 199 ? 10.434 0.968 24.859 1.00 53.81 199 SER A CA 1
ATOM 1523 C C . SER A 1 199 ? 10.756 -0.438 24.333 1.00 53.81 199 SER A C 1
ATOM 1525 O O . SER A 1 199 ? 11.110 -1.329 25.109 1.00 53.81 199 SER A O 1
ATOM 1527 N N . LEU A 1 200 ? 10.593 -0.660 23.017 1.00 48.31 200 LEU A N 1
ATOM 1528 C CA . LEU A 1 200 ? 10.792 -1.945 22.343 1.00 48.31 200 LEU A CA 1
ATOM 1529 C C . LEU A 1 200 ? 12.294 -2.236 22.259 1.00 48.31 200 LEU A C 1
ATOM 1531 O O . LEU A 1 200 ? 12.898 -2.234 21.193 1.00 48.31 200 LEU A O 1
ATOM 1535 N N . GLY A 1 201 ? 12.926 -2.440 23.412 1.00 44.94 201 GLY A N 1
ATOM 1536 C CA . GLY A 1 201 ? 14.251 -3.032 23.531 1.00 44.94 201 GLY A CA 1
ATOM 1537 C C . GLY A 1 201 ? 15.413 -2.262 22.898 1.00 44.94 201 GLY A C 1
ATOM 1538 O O . GLY A 1 201 ? 16.514 -2.800 22.887 1.00 44.94 201 GLY A O 1
ATOM 1539 N N . LEU A 1 202 ? 15.244 -1.016 22.439 1.00 46.34 202 LEU A N 1
ATOM 1540 C CA . LEU A 1 202 ? 16.369 -0.156 22.027 1.00 46.34 202 LEU A CA 1
ATOM 1541 C C . LEU A 1 202 ? 17.065 0.534 23.216 1.00 46.34 202 LEU A C 1
ATOM 1543 O O . LEU A 1 202 ? 17.897 1.415 23.040 1.00 46.34 202 LEU A O 1
ATOM 1547 N N . GLY A 1 203 ? 16.806 0.051 24.435 1.00 45.75 203 GLY A N 1
ATOM 1548 C CA . GLY A 1 203 ? 17.781 0.088 25.529 1.00 45.75 203 GLY A CA 1
ATOM 1549 C C . GLY A 1 203 ? 18.916 -0.937 25.360 1.00 45.75 203 GLY A C 1
ATOM 1550 O O . GLY A 1 203 ? 19.676 -1.177 26.294 1.00 45.75 203 GLY A O 1
ATOM 1551 N N . GLN A 1 204 ? 19.016 -1.601 24.207 1.00 47.72 204 GLN A N 1
ATOM 1552 C CA . GLN A 1 204 ? 20.242 -2.246 23.752 1.00 47.72 204 GLN A CA 1
ATOM 1553 C C . GLN A 1 204 ? 20.943 -1.274 22.815 1.00 47.72 204 GLN A C 1
ATOM 1555 O O . GLN A 1 204 ? 20.323 -0.805 21.865 1.00 47.72 204 GLN A O 1
ATOM 1560 N N . GLU A 1 205 ? 22.213 -0.983 23.099 1.00 53.59 205 GLU A N 1
ATOM 1561 C CA . GLU A 1 205 ? 23.125 -0.213 22.254 1.00 53.59 205 GLU A CA 1
ATOM 1562 C C . GLU A 1 205 ? 22.904 -0.557 20.774 1.00 53.59 205 GLU A C 1
ATOM 1564 O O . GLU A 1 205 ? 23.414 -1.560 20.268 1.00 53.59 205 GLU A O 1
ATOM 1569 N N . ALA A 1 206 ? 22.107 0.250 20.067 1.00 48.09 206 ALA A N 1
ATOM 1570 C CA . ALA A 1 206 ? 21.978 0.091 18.632 1.00 48.09 206 ALA A CA 1
ATOM 1571 C C . ALA A 1 206 ? 23.396 0.257 18.070 1.00 48.09 206 ALA A C 1
ATOM 1573 O O . ALA A 1 206 ? 24.035 1.282 18.343 1.00 48.09 206 ALA A O 1
ATOM 1574 N N . PRO A 1 207 ? 23.947 -0.737 17.349 1.00 53.75 207 PRO A N 1
ATOM 1575 C CA . PRO A 1 207 ? 25.306 -0.628 16.858 1.00 53.75 207 PRO A CA 1
ATOM 1576 C C . PRO A 1 207 ? 2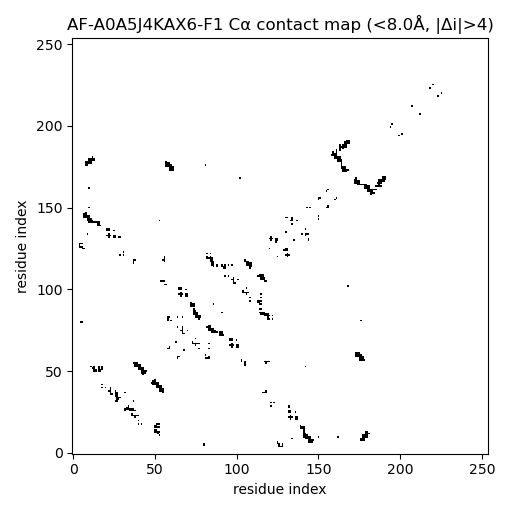5.390 0.626 15.997 1.00 53.75 207 PRO A C 1
ATOM 1578 O O . PRO A 1 207 ? 24.570 0.813 15.097 1.00 53.75 207 PRO A O 1
ATOM 1581 N N . ALA A 1 208 ? 26.379 1.480 16.280 1.00 55.25 208 ALA A N 1
ATOM 1582 C CA . ALA A 1 208 ? 26.572 2.733 15.560 1.00 55.25 208 ALA A CA 1
ATOM 1583 C C . ALA A 1 208 ? 26.440 2.496 14.050 1.00 55.25 208 ALA A C 1
ATOM 1585 O O . ALA A 1 208 ? 27.072 1.562 13.522 1.00 55.25 208 ALA A O 1
ATOM 1586 N N . ALA A 1 209 ? 25.598 3.315 13.403 1.00 54.78 209 ALA A N 1
ATOM 1587 C CA . ALA A 1 209 ? 25.240 3.209 11.994 1.00 54.78 209 ALA A CA 1
ATOM 1588 C C . ALA A 1 209 ? 26.481 2.864 11.161 1.00 54.78 209 ALA A C 1
ATOM 1590 O O . ALA A 1 209 ? 27.426 3.643 11.061 1.00 54.78 209 ALA A O 1
ATOM 1591 N N . THR A 1 210 ? 26.517 1.653 10.599 1.00 59.25 210 THR A N 1
ATOM 1592 C CA . THR A 1 210 ? 27.677 1.171 9.828 1.00 59.25 210 THR A CA 1
ATOM 1593 C C . THR A 1 210 ? 27.853 1.936 8.529 1.00 59.25 210 THR A C 1
ATOM 1595 O O . THR A 1 210 ? 28.975 2.068 8.048 1.00 59.25 210 THR A O 1
ATOM 1598 N N . ALA A 1 211 ? 26.749 2.465 8.000 1.00 57.38 211 ALA A N 1
ATOM 1599 C CA . ALA A 1 211 ? 26.693 3.176 6.736 1.00 57.38 211 ALA A CA 1
ATOM 1600 C C . ALA A 1 211 ? 27.541 4.453 6.706 1.00 57.38 211 ALA A C 1
ATOM 1602 O O . ALA A 1 211 ? 27.788 4.947 5.621 1.00 57.38 211 ALA A O 1
ATOM 1603 N N . SER A 1 212 ? 27.995 4.980 7.847 1.00 61.47 212 SER A N 1
ATOM 1604 C CA . SER A 1 212 ? 28.839 6.181 7.927 1.00 61.47 212 SER A CA 1
ATOM 1605 C C . SER A 1 212 ? 30.117 5.978 8.748 1.00 61.47 212 SER A C 1
ATOM 1607 O O . SER A 1 212 ? 30.809 6.948 9.052 1.00 61.47 212 SER A O 1
ATOM 1609 N N . ARG A 1 213 ? 30.478 4.729 9.090 1.00 60.06 213 ARG A N 1
ATOM 1610 C CA . ARG A 1 213 ? 31.659 4.428 9.931 1.00 60.06 213 ARG A CA 1
ATOM 1611 C C . ARG A 1 213 ? 32.980 4.953 9.369 1.00 60.06 213 ARG A C 1
ATOM 1613 O O . ARG A 1 213 ? 33.905 5.169 10.140 1.00 60.06 213 ARG A O 1
ATOM 1620 N N . ASN A 1 214 ? 33.058 5.174 8.061 1.00 68.81 214 ASN A N 1
ATOM 1621 C CA . ASN A 1 214 ? 34.202 5.765 7.375 1.00 68.81 214 ASN A CA 1
ATOM 1622 C C . ASN A 1 214 ? 33.819 7.032 6.593 1.00 68.81 214 ASN A C 1
ATOM 1624 O O . ASN A 1 214 ? 34.456 7.342 5.596 1.00 68.81 214 ASN A O 1
ATOM 1628 N N . ALA A 1 215 ? 32.777 7.762 7.008 1.00 71.38 215 ALA A N 1
ATOM 1629 C CA . ALA A 1 215 ? 32.316 8.955 6.289 1.00 71.38 215 ALA A CA 1
ATOM 1630 C C . ALA A 1 215 ? 33.408 10.031 6.133 1.00 71.38 215 ALA A C 1
ATOM 1632 O O . ALA A 1 215 ? 33.380 10.797 5.177 1.00 71.38 215 ALA A O 1
ATOM 1633 N N . ALA A 1 216 ? 34.393 10.063 7.037 1.00 76.56 216 ALA A N 1
ATOM 1634 C CA . ALA A 1 216 ? 35.567 10.929 6.923 1.00 76.56 216 ALA A CA 1
ATOM 1635 C C . ALA A 1 216 ? 36.503 10.550 5.756 1.00 76.56 216 ALA A C 1
ATOM 1637 O O . ALA A 1 216 ? 37.223 11.408 5.256 1.00 76.56 216 ALA A O 1
ATOM 1638 N N . ASP A 1 217 ? 36.458 9.296 5.300 1.00 78.94 217 ASP A N 1
ATOM 1639 C CA . ASP A 1 217 ? 37.227 8.786 4.158 1.00 78.94 217 ASP A CA 1
ATOM 1640 C C . ASP A 1 217 ? 36.450 8.915 2.836 1.00 78.94 217 ASP A C 1
ATOM 1642 O O . ASP A 1 217 ? 36.932 8.510 1.775 1.00 78.94 217 ASP A O 1
ATOM 1646 N N . TRP A 1 218 ? 35.215 9.425 2.879 1.00 75.75 218 TRP A N 1
ATOM 1647 C CA . TRP A 1 218 ? 34.393 9.579 1.687 1.00 75.75 218 TRP A CA 1
ATOM 1648 C C . TRP A 1 218 ? 34.839 10.805 0.904 1.00 75.75 218 TRP A C 1
ATOM 1650 O O . TRP A 1 218 ? 34.947 11.910 1.433 1.00 75.75 218 TRP A O 1
ATOM 1660 N N . VAL A 1 219 ? 35.056 10.612 -0.391 1.00 78.38 219 VAL A N 1
ATOM 1661 C CA . VAL A 1 219 ? 35.387 11.696 -1.311 1.00 78.38 219 VAL A CA 1
ATOM 1662 C C . VAL A 1 219 ? 34.089 12.208 -1.933 1.00 78.38 219 VAL A C 1
ATOM 1664 O O . VAL A 1 219 ? 33.266 11.408 -2.382 1.00 78.38 219 VAL A O 1
ATOM 1667 N N . ASP A 1 220 ? 33.883 13.530 -1.951 1.00 75.62 220 ASP A N 1
ATOM 1668 C CA . ASP A 1 220 ? 32.728 14.142 -2.625 1.00 75.62 220 ASP A CA 1
ATOM 1669 C C . ASP A 1 220 ? 32.686 13.654 -4.081 1.00 75.62 220 ASP A C 1
ATOM 1671 O O . ASP A 1 220 ? 33.703 13.640 -4.773 1.00 75.62 220 ASP A O 1
ATOM 1675 N N . ALA A 1 221 ? 31.513 13.237 -4.563 1.00 68.44 221 ALA A N 1
ATOM 1676 C CA . ALA A 1 221 ? 31.374 12.661 -5.901 1.00 68.44 221 ALA A CA 1
ATOM 1677 C C . ALA A 1 221 ? 31.880 13.597 -7.018 1.00 68.44 221 ALA A C 1
ATOM 1679 O O . ALA A 1 221 ? 32.313 13.120 -8.064 1.00 68.44 221 ALA A O 1
ATOM 1680 N N . ARG A 1 222 ? 31.873 14.917 -6.784 1.00 69.19 222 ARG A N 1
ATOM 1681 C CA . ARG A 1 222 ? 32.386 15.940 -7.708 1.00 69.19 222 ARG A CA 1
ATOM 1682 C C . ARG A 1 222 ? 33.910 16.039 -7.703 1.00 69.19 222 ARG A C 1
ATOM 1684 O O . ARG A 1 222 ? 34.481 16.536 -8.666 1.00 69.19 222 ARG A O 1
ATOM 1691 N N . THR A 1 223 ? 34.574 15.586 -6.641 1.00 77.56 223 THR A N 1
ATOM 1692 C CA . THR A 1 223 ? 36.041 15.610 -6.501 1.00 77.56 223 THR A CA 1
ATOM 1693 C C . THR A 1 223 ? 36.673 14.220 -6.551 1.00 77.56 223 THR A C 1
ATOM 1695 O O . THR A 1 223 ? 37.889 14.107 -6.677 1.00 77.56 223 THR A O 1
ATOM 1698 N N . ALA A 1 224 ? 35.864 13.158 -6.538 1.00 77.56 224 ALA A N 1
ATOM 1699 C CA . ALA A 1 224 ? 36.291 11.760 -6.541 1.00 77.56 224 ALA A CA 1
ATOM 1700 C C . ALA A 1 224 ? 36.915 11.273 -7.864 1.00 77.56 224 ALA A C 1
ATOM 1702 O O . ALA A 1 224 ? 37.203 10.086 -8.001 1.00 77.56 224 ALA A O 1
ATOM 1703 N N . GLY A 1 225 ? 37.107 12.155 -8.854 1.00 78.25 225 GLY A N 1
ATOM 1704 C CA . GLY A 1 225 ? 37.676 11.790 -10.155 1.00 78.25 225 GLY A CA 1
ATOM 1705 C C . GLY A 1 225 ? 36.847 10.746 -10.909 1.00 78.25 225 GLY A C 1
ATOM 1706 O O . GLY A 1 225 ? 37.381 10.043 -11.766 1.00 78.25 225 GLY A O 1
ATOM 1707 N N . ILE A 1 226 ? 35.556 10.618 -10.576 1.00 70.75 226 ILE A N 1
ATOM 1708 C CA . ILE A 1 226 ? 34.633 9.709 -11.253 1.00 70.75 226 ILE A CA 1
ATOM 1709 C C . ILE A 1 226 ? 34.511 10.200 -12.699 1.00 70.75 226 ILE A C 1
ATOM 1711 O O . ILE A 1 226 ? 34.119 11.351 -12.901 1.00 70.75 226 ILE A O 1
ATOM 1715 N N . PRO A 1 227 ? 34.836 9.372 -13.709 1.00 74.94 227 PRO A N 1
ATOM 1716 C CA . PRO A 1 227 ? 34.711 9.777 -15.099 1.00 74.94 227 PRO A CA 1
ATOM 1717 C C . PRO A 1 227 ? 33.272 10.205 -15.384 1.00 74.94 227 PRO A C 1
ATOM 1719 O O . PRO A 1 227 ? 32.345 9.400 -15.257 1.00 74.94 227 PRO A O 1
ATOM 1722 N N . GLU A 1 228 ? 33.075 11.466 -15.767 1.00 68.62 228 GLU A N 1
ATOM 1723 C CA . GLU A 1 228 ? 31.762 11.931 -16.192 1.00 68.62 228 GLU A CA 1
ATOM 1724 C C . GLU A 1 228 ? 31.368 11.180 -17.460 1.00 68.62 228 GLU A C 1
ATOM 1726 O O . GLU A 1 228 ? 31.968 11.318 -18.530 1.00 68.62 228 GLU A O 1
ATOM 1731 N N . ARG A 1 229 ? 30.339 10.342 -17.346 1.00 67.38 229 ARG A N 1
ATOM 1732 C CA . ARG A 1 229 ? 29.733 9.732 -18.518 1.00 67.38 229 ARG A CA 1
ATOM 1733 C C . ARG A 1 229 ? 28.848 10.789 -19.159 1.00 67.38 229 ARG A C 1
ATOM 1735 O O . ARG A 1 229 ? 27.839 11.165 -18.569 1.00 67.38 229 ARG A O 1
ATOM 1742 N N . ALA A 1 230 ? 29.202 11.239 -20.361 1.00 72.25 230 ALA A N 1
ATOM 1743 C CA . ALA A 1 230 ? 28.334 12.109 -21.142 1.00 72.25 230 ALA A CA 1
ATOM 1744 C C . ALA A 1 230 ? 26.963 11.432 -21.297 1.00 72.25 230 ALA A C 1
ATOM 1746 O O . ALA A 1 230 ? 26.838 10.395 -21.958 1.00 72.25 230 ALA A O 1
ATOM 1747 N N . ALA A 1 231 ? 25.943 11.984 -20.638 1.00 60.19 231 ALA A N 1
ATOM 1748 C CA . ALA A 1 231 ? 24.576 11.557 -20.859 1.00 60.19 231 ALA A CA 1
ATOM 1749 C C . ALA A 1 231 ? 24.219 11.933 -22.305 1.00 60.19 231 ALA A C 1
ATOM 1751 O O . ALA A 1 231 ? 24.409 13.091 -22.689 1.00 60.19 231 ALA A O 1
ATOM 1752 N N . PRO A 1 232 ? 23.756 10.990 -23.142 1.00 64.25 232 PRO A N 1
ATOM 1753 C CA . PRO A 1 232 ? 23.312 11.339 -24.481 1.00 64.25 232 PRO A CA 1
ATOM 1754 C C . PRO A 1 232 ? 22.198 12.387 -24.369 1.00 64.25 232 PRO A C 1
ATOM 1756 O O . PRO A 1 232 ? 21.244 12.204 -23.621 1.00 64.25 232 PRO A O 1
ATOM 1759 N N . ALA A 1 233 ? 22.325 13.488 -25.113 1.00 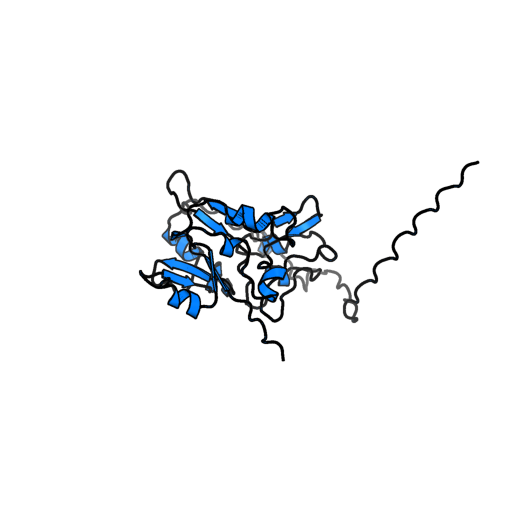63.25 233 ALA A N 1
ATOM 1760 C CA . ALA A 1 233 ? 21.383 14.613 -25.074 1.00 63.25 233 ALA A CA 1
ATOM 1761 C C . ALA A 1 233 ? 19.974 14.259 -25.587 1.00 63.25 233 ALA A C 1
ATOM 1763 O O . ALA A 1 233 ? 19.047 15.057 -25.473 1.00 63.25 233 ALA A O 1
ATOM 1764 N N . GLN A 1 234 ? 19.817 13.079 -26.184 1.00 57.03 234 GLN A N 1
ATOM 1765 C CA . GLN A 1 234 ? 18.549 12.612 -26.717 1.00 57.03 234 GLN A CA 1
ATOM 1766 C C . GLN A 1 234 ? 17.732 11.953 -25.596 1.00 57.03 234 GLN A C 1
ATOM 1768 O O . GLN A 1 234 ? 18.275 11.100 -24.883 1.00 57.03 234 GLN A O 1
ATOM 1773 N N . PRO A 1 235 ? 16.437 12.295 -25.447 1.00 60.34 235 PRO A N 1
ATOM 1774 C CA . PRO A 1 235 ? 15.521 11.536 -24.609 1.00 60.34 235 PRO A CA 1
ATOM 1775 C C . PRO A 1 235 ? 15.640 10.049 -24.935 1.00 60.34 235 PRO A C 1
ATOM 1777 O O . PRO A 1 235 ? 15.812 9.671 -26.095 1.00 60.34 235 PRO A O 1
ATOM 1780 N N . TRP A 1 236 ? 15.546 9.198 -23.917 1.00 56.78 236 TRP A N 1
ATOM 1781 C CA . TRP A 1 236 ? 15.475 7.760 -24.137 1.00 56.78 236 TRP A CA 1
ATOM 1782 C C . TRP A 1 236 ? 14.344 7.453 -25.132 1.00 56.78 236 TRP A C 1
ATOM 1784 O O . TRP A 1 236 ? 13.178 7.737 -24.857 1.00 56.78 236 TRP A O 1
ATOM 1794 N N . MET A 1 237 ? 14.696 6.899 -26.294 1.00 54.31 237 MET A N 1
ATOM 1795 C CA . MET A 1 237 ? 13.734 6.356 -27.247 1.00 54.31 237 MET A CA 1
ATOM 1796 C C . MET A 1 237 ? 13.532 4.869 -26.934 1.00 54.31 237 MET A C 1
ATOM 1798 O O . MET A 1 237 ? 14.529 4.144 -26.813 1.00 54.31 237 MET A O 1
ATOM 1802 N N . PRO A 1 238 ? 12.279 4.393 -26.798 1.00 52.53 238 PRO A N 1
ATOM 1803 C CA . PRO A 1 238 ? 11.997 2.972 -26.661 1.00 52.53 238 PRO A CA 1
ATOM 1804 C C . PRO A 1 238 ? 12.672 2.196 -27.791 1.00 52.53 238 PRO A C 1
ATOM 1806 O O . PRO A 1 238 ? 12.566 2.574 -28.957 1.00 52.53 238 PRO A O 1
ATOM 1809 N N . ARG A 1 239 ? 13.377 1.113 -27.455 1.00 61.44 239 ARG A N 1
ATOM 1810 C CA . ARG A 1 239 ? 13.865 0.191 -28.484 1.00 61.44 239 ARG A CA 1
ATOM 1811 C C . ARG A 1 239 ? 12.653 -0.489 -29.104 1.00 61.44 239 ARG A C 1
ATOM 1813 O O . ARG A 1 239 ? 11.821 -1.019 -28.369 1.00 61.44 239 ARG A O 1
ATOM 1820 N N . GLU A 1 240 ? 12.568 -0.488 -30.429 1.00 70.38 240 GLU A N 1
ATOM 1821 C CA . GLU A 1 240 ? 11.578 -1.311 -31.114 1.00 70.38 240 GLU A CA 1
ATOM 1822 C C . GLU A 1 240 ? 11.819 -2.784 -30.744 1.00 70.38 240 GLU A C 1
ATOM 1824 O O . GLU A 1 240 ? 12.975 -3.230 -30.724 1.00 70.38 240 GLU A O 1
ATOM 1829 N N . PRO A 1 241 ? 10.765 -3.538 -30.384 1.00 61.97 241 PRO A N 1
ATOM 1830 C CA . PRO A 1 241 ? 10.904 -4.958 -30.112 1.00 61.97 241 PRO A CA 1
ATOM 1831 C C . PRO A 1 241 ? 11.474 -5.645 -31.353 1.00 61.97 241 PRO A C 1
ATOM 1833 O O . PRO A 1 241 ? 11.025 -5.398 -32.473 1.00 61.97 241 PRO A O 1
ATOM 1836 N N . ALA A 1 242 ? 12.472 -6.506 -31.150 1.00 71.75 242 ALA A N 1
ATOM 1837 C CA . ALA A 1 242 ? 13.003 -7.314 -32.236 1.00 71.75 242 ALA A CA 1
ATOM 1838 C C . ALA A 1 242 ? 11.852 -8.113 -32.875 1.00 71.75 242 ALA A C 1
ATOM 1840 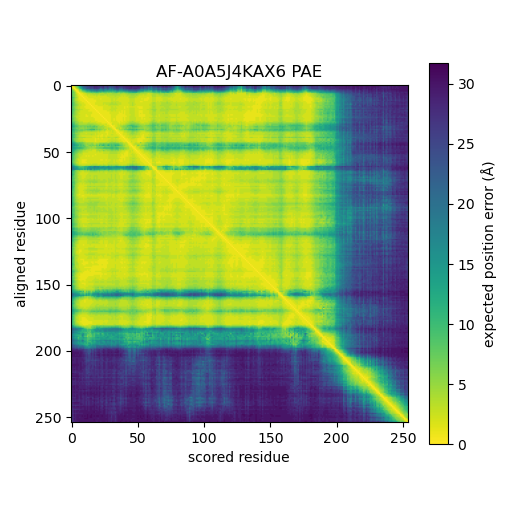O O . ALA A 1 242 ? 10.997 -8.627 -32.142 1.00 71.75 242 ALA A O 1
ATOM 1841 N N . PRO A 1 243 ? 11.805 -8.223 -34.214 1.00 73.00 243 PRO A N 1
ATOM 1842 C CA . PRO A 1 243 ? 10.787 -9.023 -34.874 1.00 73.00 243 PRO A CA 1
ATOM 1843 C C . PRO A 1 243 ? 10.830 -10.449 -34.322 1.00 73.00 243 PRO A C 1
ATOM 1845 O O . PRO A 1 243 ? 11.908 -11.020 -34.132 1.00 73.00 243 PRO A O 1
ATOM 1848 N N . ALA A 1 244 ? 9.651 -11.002 -34.031 1.00 71.88 244 ALA A N 1
ATOM 1849 C CA . ALA A 1 244 ? 9.534 -12.360 -33.524 1.00 71.88 244 ALA A CA 1
ATOM 1850 C C . ALA A 1 244 ? 10.264 -13.331 -34.471 1.00 71.88 244 ALA A C 1
ATOM 1852 O O . ALA A 1 244 ? 10.155 -13.178 -35.693 1.00 71.88 244 ALA A O 1
ATOM 1853 N N . PRO A 1 245 ? 11.011 -14.318 -33.941 1.00 70.81 245 PRO A N 1
ATOM 1854 C CA . PRO A 1 245 ? 11.666 -15.306 -34.781 1.00 70.81 245 PRO A CA 1
ATOM 1855 C C . PRO A 1 245 ? 10.613 -16.000 -35.646 1.00 70.81 245 PRO A C 1
ATOM 1857 O O . PRO A 1 245 ? 9.612 -16.509 -35.139 1.00 70.81 245 PRO A O 1
ATOM 186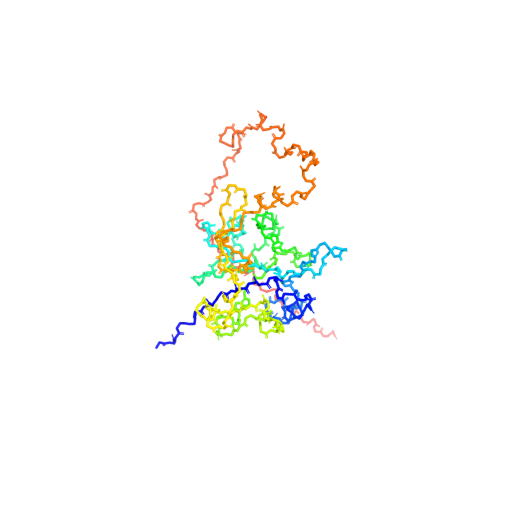0 N N . VAL A 1 246 ? 10.835 -15.990 -36.961 1.00 75.06 246 VAL A N 1
ATOM 1861 C CA . VAL A 1 246 ? 9.971 -16.692 -37.910 1.00 75.06 246 VAL A CA 1
ATOM 1862 C C . VAL A 1 246 ? 10.044 -18.184 -37.572 1.00 75.06 246 VAL A C 1
ATOM 1864 O O . VAL A 1 246 ? 11.153 -18.725 -37.521 1.00 75.06 246 VAL A O 1
ATOM 1867 N N . PRO A 1 247 ? 8.914 -18.863 -37.308 1.00 69.44 247 PRO A N 1
ATOM 1868 C CA . PRO A 1 247 ? 8.933 -20.292 -37.042 1.00 69.44 247 PRO A CA 1
ATOM 1869 C C . PRO A 1 247 ? 9.536 -21.016 -38.246 1.00 69.44 247 PRO A C 1
ATOM 1871 O O . PRO A 1 247 ? 9.129 -20.793 -39.389 1.00 69.44 247 PRO A O 1
ATOM 1874 N N . ALA A 1 248 ? 10.534 -21.863 -37.988 1.00 70.94 248 ALA A N 1
ATOM 1875 C CA . ALA A 1 248 ? 11.131 -22.696 -39.019 1.00 70.94 248 ALA A CA 1
ATOM 1876 C C . ALA A 1 248 ? 10.026 -23.529 -39.682 1.00 70.94 248 ALA A C 1
ATOM 1878 O O . ALA A 1 248 ? 9.262 -24.212 -38.995 1.00 70.94 248 ALA A O 1
ATOM 1879 N N . SER A 1 249 ? 9.925 -23.444 -41.011 1.00 73.94 249 SER A N 1
ATOM 1880 C CA . SER A 1 249 ? 9.008 -24.298 -41.766 1.00 73.94 249 SER A CA 1
ATOM 1881 C C . SER A 1 249 ? 9.343 -25.763 -41.477 1.00 73.94 249 SER A C 1
ATOM 1883 O O . SER A 1 249 ? 10.527 -26.115 -41.496 1.00 73.94 249 SER A O 1
ATOM 1885 N N . PRO A 1 250 ? 8.345 -26.619 -41.199 1.00 65.25 250 PRO A N 1
ATOM 1886 C CA . PRO A 1 250 ? 8.601 -28.033 -40.997 1.00 65.25 250 PRO A CA 1
ATOM 1887 C C . PRO A 1 250 ? 9.241 -28.596 -42.267 1.00 65.25 250 PRO A C 1
ATOM 1889 O O . PRO A 1 250 ? 8.711 -28.426 -43.366 1.00 65.25 250 PRO A O 1
ATOM 1892 N N . ALA A 1 251 ? 10.404 -29.230 -42.110 1.00 63.41 251 ALA A N 1
ATOM 1893 C CA . ALA A 1 251 ? 11.037 -29.981 -43.182 1.00 63.41 251 ALA A CA 1
ATOM 1894 C C . ALA A 1 251 ? 10.029 -31.023 -43.687 1.00 63.41 251 ALA A C 1
ATOM 1896 O O . ALA A 1 251 ? 9.527 -31.835 -42.906 1.00 63.41 251 ALA A O 1
ATOM 1897 N N . GLY A 1 252 ? 9.678 -30.933 -44.971 1.00 63.81 252 GLY A N 1
ATOM 1898 C CA . GLY A 1 252 ? 8.749 -31.862 -45.604 1.00 63.81 252 GLY A CA 1
ATOM 1899 C C . GLY A 1 252 ? 9.269 -33.304 -45.530 1.00 63.81 252 GLY A C 1
ATOM 1900 O O . GLY A 1 252 ? 10.485 -33.506 -45.477 1.00 63.81 252 GLY A O 1
ATOM 1901 N N . PRO A 1 253 ? 8.371 -34.303 -45.499 1.00 64.19 253 PRO A N 1
ATOM 1902 C CA . PRO A 1 253 ? 8.770 -35.704 -45.468 1.00 64.19 253 PRO A CA 1
ATOM 1903 C C . PRO A 1 253 ? 9.547 -36.074 -46.740 1.00 64.19 253 PRO A C 1
ATOM 1905 O O . PRO A 1 253 ? 9.181 -35.647 -47.837 1.00 64.19 253 PRO A O 1
ATOM 1908 N N . ALA A 1 254 ? 10.632 -36.826 -46.532 1.00 60.69 254 ALA A N 1
ATOM 1909 C CA . ALA A 1 254 ? 11.555 -37.335 -47.546 1.00 60.69 254 ALA A CA 1
ATOM 1910 C C . ALA A 1 254 ? 10.921 -38.375 -48.480 1.00 60.69 254 ALA A C 1
ATOM 1912 O O . ALA A 1 254 ? 10.007 -39.101 -48.022 1.00 60.69 254 ALA A O 1
#